Protein AF-A0A1M3FVN1-F1 (afdb_monomer_lite)

Foldseek 3Di:
DDPPPPVNVVVVVVVVVVVVVVVCCVPPVDDPPPPPPPDQDDVVVLVVVLVVLVVVLVVLCVVLVVVLVVLVVVLVVLVVVLVVLVVVLVVLVVVLCVVPDDDDPPVVVVVVDDDPPPPPPPPPPDDCVVSVVSVVVSVVSVVVSVVSVVVSVVSVVSSVVSVVVNVVSVVVSVVVNVVSVVSVVVSVVVVVVVVVVVVVVVVVVVVVVVVVVVVVVVVVVVVVVVVVD

Sequence (229 aa):
MISFNLKSSLAIGVICFVLGCCITFLLFGGCNDDALNENLVKPEVLQQKADSIEACYQIKITELTNKNQQLQTELSATKVQLNAIKAKTKTKAATIKKMIAPQGYPAKELLKKIDPASVVMDSSLSPCDSLVQEVSGYIQDNELKDSLYELQIALQDNIIAGKDSIIAIKTSQYNELSTVFDQSIKQQEILFSENKSLRKQVKRQKRKGRLLALGTAILSGLATHYLTQ

Radius of gyration: 51.26 Å; chains: 1; bounding box: 96×29×158 Å

Secondary structure (DSSP, 8-state):
-----HHHHHHHHHHHHHHHHHHHHHHHSS------------HHHHHHHHHHHHHHHHHHHHHHHHHHHHHHHHHHHHHHHHHHHHHHHHHHHHHHHHHHSPPSTTHHHHTT---TT-----TT---THHHHHHHHHHHHHHHHHHHHHHHHHHHHHHHHHHHHHHHHHHHHHHHHHHHHHHHHHHHHHHHHHHHHHHHHHHHHHHHHHHHHHHHHHHHHHHHHHHHH-

pLDDT: mean 78.26, std 15.06, range [39.31, 93.81]

Structure (mmCIF, N/CA/C/O backbone):
data_AF-A0A1M3FVN1-F1
#
_entry.id   AF-A0A1M3FVN1-F1
#
loop_
_atom_site.group_PDB
_atom_site.id
_atom_site.type_symbol
_atom_site.label_atom_id
_atom_site.label_alt_id
_atom_site.label_comp_id
_atom_site.label_asym_id
_atom_site.label_entity_id
_atom_site.label_seq_id
_atom_site.pdbx_PDB_ins_code
_atom_site.Cartn_x
_atom_site.Cartn_y
_atom_site.Cartn_z
_atom_site.occupancy
_atom_site.B_iso_or_equiv
_atom_site.auth_seq_id
_atom_site.auth_comp_id
_atom_site.auth_asym_id
_atom_site.auth_atom_id
_atom_site.pdbx_PDB_model_num
ATOM 1 N N . MET A 1 1 ? 34.018 9.944 -94.426 1.00 39.31 1 MET A N 1
ATOM 2 C CA . MET A 1 1 ? 34.607 8.604 -94.218 1.00 39.31 1 MET A CA 1
ATOM 3 C C . MET A 1 1 ? 35.480 8.692 -92.970 1.00 39.31 1 MET A C 1
ATOM 5 O O . MET A 1 1 ? 36.630 9.086 -93.059 1.00 39.31 1 MET A O 1
ATOM 9 N N . ILE A 1 2 ? 34.892 8.489 -91.787 1.00 48.03 2 ILE A N 1
ATOM 10 C CA . ILE A 1 2 ? 35.629 8.523 -90.516 1.00 48.03 2 ILE A CA 1
ATOM 11 C C . ILE A 1 2 ? 35.951 7.067 -90.207 1.00 48.03 2 ILE A C 1
ATOM 13 O O . ILE A 1 2 ? 35.077 6.316 -89.778 1.00 48.03 2 ILE A O 1
ATOM 17 N N . SER A 1 3 ? 37.175 6.642 -90.514 1.00 46.19 3 SER A N 1
ATOM 18 C CA . SER A 1 3 ? 37.690 5.346 -90.085 1.00 46.19 3 SER A CA 1
ATOM 19 C C . SER A 1 3 ? 37.880 5.401 -88.571 1.00 46.19 3 SER A C 1
ATOM 21 O O . SER A 1 3 ? 38.959 5.725 -88.075 1.00 46.19 3 SER A O 1
ATOM 23 N N . PHE A 1 4 ? 36.805 5.150 -87.823 1.00 49.97 4 PHE A N 1
ATOM 24 C CA . PHE A 1 4 ? 36.910 4.885 -86.398 1.00 49.97 4 PHE A CA 1
ATOM 25 C C . PHE A 1 4 ? 37.795 3.654 -86.248 1.00 49.97 4 PHE A C 1
ATOM 27 O O . PHE A 1 4 ? 37.418 2.550 -86.639 1.00 49.97 4 PHE A O 1
ATOM 34 N N . ASN A 1 5 ? 39.002 3.863 -85.727 1.00 57.59 5 ASN A N 1
ATOM 35 C CA . ASN A 1 5 ? 39.905 2.782 -85.383 1.00 57.59 5 ASN A CA 1
ATOM 36 C C . ASN A 1 5 ? 39.133 1.813 -84.483 1.00 57.59 5 ASN A C 1
ATOM 38 O O . ASN A 1 5 ? 38.765 2.171 -83.364 1.00 57.59 5 ASN A O 1
ATOM 42 N N . LEU A 1 6 ? 38.870 0.599 -84.980 1.00 61.50 6 LEU A N 1
ATOM 43 C CA . LEU A 1 6 ? 38.046 -0.425 -84.322 1.00 61.50 6 LEU A CA 1
ATOM 44 C C . LEU A 1 6 ? 38.478 -0.656 -82.860 1.00 61.50 6 LEU A C 1
ATOM 46 O O . LEU A 1 6 ? 37.659 -0.889 -81.979 1.00 61.50 6 LEU A O 1
ATOM 50 N N . LYS A 1 7 ? 39.780 -0.491 -82.597 1.00 62.50 7 LYS A N 1
ATOM 51 C CA . LYS A 1 7 ? 40.399 -0.561 -81.269 1.00 62.50 7 LYS A CA 1
ATOM 52 C C . LYS A 1 7 ? 39.898 0.522 -80.301 1.00 62.50 7 LYS A C 1
ATOM 54 O O . LYS A 1 7 ? 39.688 0.231 -79.132 1.00 62.50 7 LYS A O 1
ATOM 59 N N . SER A 1 8 ? 39.675 1.745 -80.780 1.00 68.00 8 SER A N 1
ATOM 60 C CA . SER A 1 8 ? 39.199 2.873 -79.967 1.00 68.00 8 SER A CA 1
ATOM 61 C C . SER A 1 8 ? 37.711 2.739 -79.627 1.00 68.00 8 SER A C 1
ATOM 63 O O . SER A 1 8 ? 37.330 2.912 -78.473 1.00 68.00 8 SER A O 1
ATOM 65 N N . SER A 1 9 ? 36.877 2.321 -80.587 1.00 72.12 9 SER A N 1
ATOM 66 C CA . SER A 1 9 ? 35.452 2.054 -80.330 1.00 72.12 9 SER A CA 1
ATOM 67 C C . SER A 1 9 ? 35.249 0.893 -79.347 1.00 72.12 9 SER A C 1
ATOM 69 O O . SER A 1 9 ? 34.414 0.988 -78.447 1.00 72.12 9 SER A O 1
ATOM 71 N N . LEU A 1 10 ? 36.060 -0.165 -79.459 1.00 74.19 10 LEU A N 1
ATOM 72 C CA . LEU A 1 10 ? 35.998 -1.317 -78.558 1.00 74.19 10 LEU A CA 1
ATOM 73 C C . LEU A 1 10 ? 36.479 -0.957 -77.141 1.00 74.19 10 LEU A C 1
ATOM 75 O O . LEU A 1 10 ? 35.848 -1.358 -76.166 1.00 74.19 10 LEU A O 1
ATOM 79 N N . ALA A 1 11 ? 37.523 -0.129 -77.011 1.00 75.56 11 ALA A N 1
ATOM 80 C CA . ALA A 1 11 ? 37.993 0.362 -75.714 1.00 75.56 11 ALA A CA 1
ATOM 81 C C . ALA A 1 11 ? 36.940 1.220 -74.987 1.00 75.56 11 ALA A C 1
ATOM 83 O O . ALA A 1 11 ? 36.695 1.015 -73.798 1.00 75.56 11 ALA A O 1
ATOM 84 N N . ILE A 1 12 ? 36.264 2.128 -75.701 1.00 78.81 12 ILE A N 1
ATOM 85 C CA . ILE A 1 12 ? 35.196 2.968 -75.129 1.00 78.81 12 ILE A CA 1
ATOM 86 C C . ILE A 1 12 ? 34.016 2.100 -74.663 1.00 78.81 12 ILE A C 1
ATOM 88 O O . ILE A 1 12 ? 33.501 2.301 -73.562 1.00 78.81 12 ILE A O 1
ATOM 92 N N . GLY A 1 13 ? 33.633 1.085 -75.448 1.00 79.25 13 GLY A N 1
ATOM 93 C CA . GLY A 1 13 ? 32.569 0.147 -75.078 1.00 79.25 13 GLY A CA 1
ATOM 94 C C . GLY A 1 13 ? 32.862 -0.625 -73.786 1.00 79.25 13 GLY A C 1
ATOM 95 O O . GLY A 1 13 ? 31.985 -0.747 -72.930 1.00 79.25 13 GLY A O 1
ATOM 96 N N . VAL A 1 14 ? 34.104 -1.085 -73.597 1.00 79.38 14 VAL A N 1
ATOM 97 C CA . VAL A 1 14 ? 34.520 -1.798 -72.375 1.00 79.38 14 VAL A CA 1
ATOM 98 C C . VAL A 1 14 ? 34.500 -0.872 -71.156 1.00 79.38 14 VAL A C 1
ATOM 100 O O . VAL A 1 14 ? 34.006 -1.269 -70.101 1.00 79.38 14 VAL A O 1
ATOM 103 N N . ILE A 1 15 ? 34.960 0.376 -71.289 1.00 78.88 15 ILE A N 1
ATOM 104 C CA . ILE A 1 15 ? 34.946 1.352 -70.187 1.00 78.88 15 ILE A CA 1
ATOM 105 C C . ILE A 1 15 ? 33.505 1.681 -69.768 1.00 78.88 15 ILE A C 1
ATOM 107 O O . ILE A 1 15 ? 33.193 1.657 -68.576 1.00 78.88 15 ILE A O 1
ATOM 111 N N . CYS A 1 16 ? 32.605 1.922 -70.727 1.00 79.06 16 CYS A N 1
ATOM 112 C CA . CYS A 1 16 ? 31.192 2.179 -70.440 1.00 79.06 16 CYS A CA 1
ATOM 113 C C . CYS A 1 16 ? 30.493 0.973 -69.793 1.00 79.06 16 CYS A C 1
ATOM 115 O O . CYS A 1 16 ? 29.679 1.161 -68.890 1.00 79.06 16 CYS A O 1
ATOM 117 N N . PHE A 1 17 ? 30.830 -0.256 -70.194 1.00 80.75 17 PHE A N 1
ATOM 118 C CA . PHE A 1 17 ? 30.275 -1.471 -69.593 1.00 80.75 17 PHE A CA 1
ATOM 119 C C . PHE A 1 17 ? 30.742 -1.671 -68.143 1.00 80.75 17 PHE A C 1
ATOM 121 O O . PHE A 1 17 ? 29.932 -1.973 -67.267 1.00 80.75 17 PHE A O 1
ATOM 128 N N . VAL A 1 18 ? 32.031 -1.446 -67.864 1.00 79.94 18 VAL A N 1
ATOM 129 C CA . VAL A 1 18 ? 32.581 -1.540 -66.501 1.00 79.94 18 VAL A CA 1
ATOM 130 C C . VAL A 1 18 ? 31.978 -0.459 -65.601 1.00 79.94 18 VAL A C 1
ATOM 132 O O . VAL A 1 18 ? 31.540 -0.767 -64.493 1.00 79.94 18 VAL A O 1
ATOM 135 N N . LEU A 1 19 ? 31.865 0.783 -66.085 1.00 76.75 19 LEU A N 1
ATOM 136 C CA . LEU A 1 19 ? 31.213 1.869 -65.345 1.00 76.75 19 LEU A CA 1
ATOM 137 C C . LEU A 1 19 ? 29.723 1.587 -65.101 1.00 76.75 19 LEU A C 1
ATOM 139 O O . LEU A 1 19 ? 29.249 1.781 -63.983 1.00 76.75 19 LEU A O 1
ATOM 143 N N . GLY A 1 20 ? 29.003 1.071 -66.102 1.00 80.38 20 GLY A N 1
ATOM 144 C CA . GLY A 1 20 ? 27.595 0.682 -65.979 1.00 80.38 20 GLY A CA 1
ATOM 145 C C . GLY A 1 20 ? 27.371 -0.404 -64.923 1.00 80.38 20 GLY A C 1
ATOM 146 O O . GLY A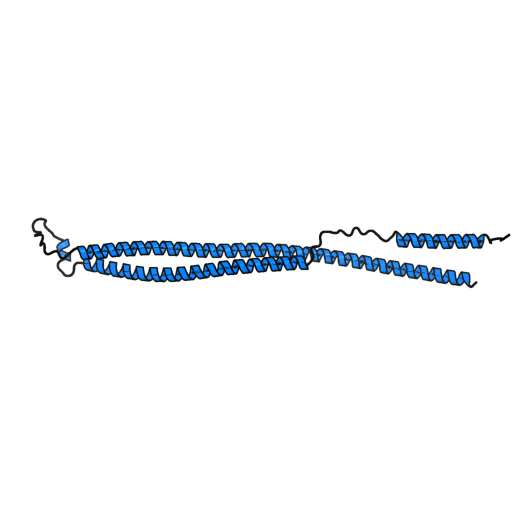 1 20 ? 26.532 -0.234 -64.040 1.00 80.38 20 GLY A O 1
ATOM 147 N N . CYS A 1 21 ? 28.183 -1.467 -64.944 1.00 76.50 21 CYS A N 1
ATOM 148 C CA . CYS A 1 21 ? 28.145 -2.535 -63.940 1.00 76.50 21 CYS A CA 1
ATOM 149 C C . CYS A 1 21 ? 28.501 -2.039 -62.527 1.00 76.50 21 CYS A C 1
ATOM 151 O O . CYS A 1 21 ? 27.912 -2.492 -61.544 1.00 76.50 21 CYS A O 1
ATOM 153 N N . CYS A 1 22 ? 29.438 -1.093 -62.397 1.00 70.25 22 CYS A N 1
ATOM 154 C CA . CYS A 1 22 ? 29.756 -0.480 -61.107 1.00 70.25 22 CYS A CA 1
ATOM 155 C C . CYS A 1 22 ? 28.581 0.342 -60.560 1.00 70.25 22 CYS A C 1
ATOM 157 O O . CYS A 1 22 ? 28.266 0.231 -59.376 1.00 70.25 22 CYS A O 1
ATOM 159 N N . ILE A 1 23 ? 27.900 1.123 -61.403 1.00 73.12 23 ILE A N 1
ATOM 160 C CA . ILE A 1 23 ? 26.741 1.931 -60.996 1.00 73.12 23 ILE A CA 1
ATOM 161 C C . ILE A 1 23 ? 25.579 1.030 -60.554 1.00 73.12 23 ILE A C 1
ATOM 163 O O . ILE A 1 23 ? 24.976 1.278 -59.510 1.00 73.12 23 ILE A O 1
ATOM 167 N N . THR A 1 24 ? 25.299 -0.062 -61.272 1.00 70.50 24 THR A N 1
ATOM 168 C CA . THR A 1 24 ? 24.219 -0.990 -60.896 1.00 70.50 24 THR A CA 1
ATOM 169 C C . THR A 1 24 ? 24.520 -1.751 -59.604 1.00 70.50 24 THR A C 1
ATOM 171 O O . THR A 1 24 ? 23.627 -1.904 -58.774 1.00 70.50 24 THR A O 1
ATOM 174 N N . PHE A 1 25 ? 25.771 -2.165 -59.365 1.00 69.44 25 PHE A N 1
ATOM 175 C CA . PHE A 1 25 ? 26.165 -2.790 -58.091 1.00 69.44 25 PHE A CA 1
ATOM 176 C C . PHE A 1 25 ? 26.078 -1.828 -56.897 1.00 69.44 25 PHE A C 1
ATOM 178 O O . PHE A 1 25 ? 25.775 -2.263 -55.783 1.00 69.44 25 PHE A O 1
ATOM 185 N N . LEU A 1 26 ? 26.327 -0.533 -57.115 1.00 64.25 26 LEU A N 1
ATOM 186 C CA . LEU A 1 26 ? 26.211 0.494 -56.078 1.00 64.25 26 LEU A CA 1
ATOM 187 C C . LEU A 1 26 ? 24.756 0.830 -55.741 1.00 64.25 26 LEU A C 1
ATOM 189 O O . LEU A 1 26 ? 24.453 1.044 -54.570 1.00 64.25 26 LEU A O 1
ATOM 193 N N . LEU A 1 27 ? 23.869 0.849 -56.739 1.00 61.44 27 LEU A N 1
ATOM 194 C CA . LEU A 1 27 ? 22.462 1.214 -56.553 1.00 61.44 27 LEU A CA 1
ATOM 195 C C . LEU A 1 27 ? 21.586 0.045 -56.074 1.00 61.44 27 LEU A C 1
ATOM 197 O O . LEU A 1 27 ? 20.685 0.266 -55.274 1.00 61.44 27 LEU A O 1
ATOM 201 N N . PHE A 1 28 ? 21.857 -1.196 -56.499 1.00 59.41 28 PHE A N 1
ATOM 202 C CA . PHE A 1 28 ? 21.009 -2.354 -56.165 1.00 59.41 28 PHE A CA 1
ATOM 203 C C . PHE A 1 28 ? 21.543 -3.244 -55.029 1.00 59.41 28 PHE A C 1
ATOM 205 O O . PHE A 1 28 ? 20.808 -4.074 -54.503 1.00 59.41 28 PHE A O 1
ATOM 212 N N . GLY A 1 29 ? 22.795 -3.078 -54.588 1.00 52.53 29 GLY A N 1
ATOM 213 C CA . GLY A 1 29 ? 23.394 -3.904 -53.525 1.00 52.53 29 GLY A CA 1
ATOM 214 C C . GLY A 1 29 ? 23.111 -3.450 -52.083 1.00 52.53 29 GLY A C 1
ATOM 215 O O . GLY A 1 29 ? 23.814 -3.895 -51.167 1.00 52.53 29 GLY A O 1
ATOM 216 N N . GLY A 1 30 ? 22.174 -2.515 -51.880 1.00 54.56 30 GLY A N 1
ATOM 217 C CA . GLY A 1 30 ? 22.120 -1.669 -50.682 1.00 54.56 30 GLY A CA 1
ATOM 218 C C . GLY A 1 30 ? 20.828 -1.627 -49.863 1.00 54.56 30 GLY A C 1
ATOM 219 O O . GLY A 1 30 ? 20.876 -1.018 -48.802 1.00 54.56 30 GLY A O 1
ATOM 220 N N . CYS A 1 31 ? 19.724 -2.259 -50.272 1.00 47.03 31 CYS A N 1
ATOM 221 C CA . CYS A 1 31 ? 18.449 -2.170 -49.543 1.00 47.03 31 CYS A CA 1
ATOM 222 C C . CYS A 1 31 ? 17.881 -3.557 -49.216 1.00 47.03 31 CYS A C 1
ATOM 224 O O . CYS A 1 31 ? 17.030 -4.066 -49.932 1.00 47.03 31 CYS A O 1
ATOM 226 N N . ASN A 1 32 ? 18.345 -4.148 -48.115 1.00 49.09 32 ASN A N 1
ATOM 227 C CA . ASN A 1 32 ? 17.538 -5.088 -47.332 1.00 49.09 32 ASN A CA 1
ATOM 228 C C . ASN A 1 32 ? 17.231 -4.383 -46.009 1.00 49.09 32 ASN A C 1
ATOM 230 O O . ASN A 1 32 ? 17.878 -4.647 -44.997 1.00 49.09 32 ASN A O 1
ATOM 234 N N . ASP A 1 33 ? 16.298 -3.437 -46.057 1.00 49.94 33 ASP A N 1
ATOM 235 C CA . ASP A 1 33 ? 15.702 -2.836 -44.867 1.00 49.94 33 ASP A CA 1
ATOM 236 C C . ASP A 1 33 ? 14.384 -3.553 -44.576 1.00 49.94 33 ASP A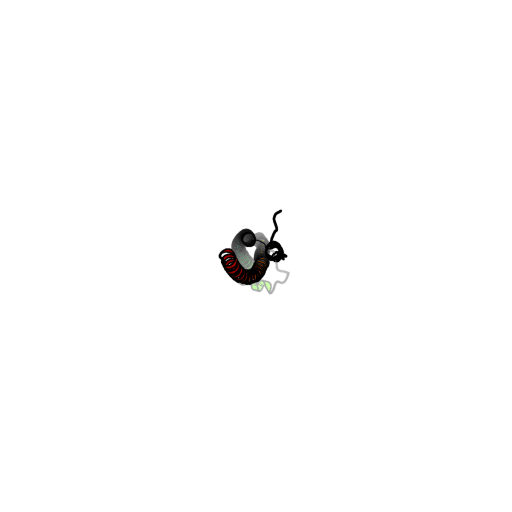 C 1
ATOM 238 O O . ASP A 1 33 ? 13.306 -2.998 -44.746 1.00 49.94 33 ASP A O 1
ATOM 242 N N . ASP A 1 34 ? 14.478 -4.789 -44.089 1.00 47.28 34 ASP A N 1
ATOM 243 C CA . ASP A 1 34 ? 13.463 -5.277 -43.155 1.00 47.28 34 ASP A CA 1
ATOM 244 C C . ASP A 1 34 ? 13.888 -4.805 -41.763 1.00 47.28 34 ASP A C 1
ATOM 246 O O . ASP A 1 34 ? 14.369 -5.563 -40.915 1.00 47.28 34 ASP A O 1
ATOM 250 N N . ALA A 1 35 ? 13.781 -3.492 -41.550 1.00 49.59 35 ALA A N 1
ATOM 251 C CA . ALA A 1 35 ? 13.732 -2.945 -40.210 1.00 49.59 35 ALA A CA 1
ATOM 252 C C . ALA A 1 35 ? 12.385 -3.380 -39.627 1.00 49.59 35 ALA A C 1
ATOM 254 O O . ALA A 1 35 ? 11.341 -2.799 -39.924 1.00 49.59 35 ALA A O 1
ATOM 255 N N . LEU A 1 36 ? 12.429 -4.465 -38.854 1.00 51.75 36 LEU A N 1
ATOM 256 C CA . LEU A 1 36 ? 11.385 -4.884 -37.930 1.00 51.75 36 LEU A CA 1
ATOM 257 C C . LEU A 1 36 ? 10.933 -3.663 -37.119 1.00 51.75 36 LEU A C 1
ATOM 259 O O . LEU A 1 36 ? 11.543 -3.305 -36.118 1.00 51.75 36 LEU A O 1
ATOM 263 N N . ASN A 1 37 ? 9.860 -3.012 -37.566 1.00 48.03 37 ASN A N 1
ATOM 264 C CA . ASN A 1 37 ? 9.110 -2.034 -36.787 1.00 48.03 37 ASN A CA 1
ATOM 265 C C . ASN A 1 37 ? 8.333 -2.789 -35.703 1.00 48.03 37 ASN A C 1
ATOM 267 O O . ASN A 1 37 ? 7.106 -2.879 -35.729 1.00 48.03 37 ASN A O 1
ATOM 271 N N . GLU A 1 38 ? 9.048 -3.389 -34.761 1.00 52.94 38 GLU A N 1
ATOM 272 C CA . GLU A 1 38 ? 8.442 -4.003 -33.594 1.00 52.94 38 GLU A CA 1
ATOM 273 C C . GLU A 1 38 ? 8.178 -2.891 -32.573 1.00 52.94 38 GLU A C 1
ATOM 275 O O . GLU A 1 38 ? 9.041 -2.559 -31.775 1.00 52.94 38 GLU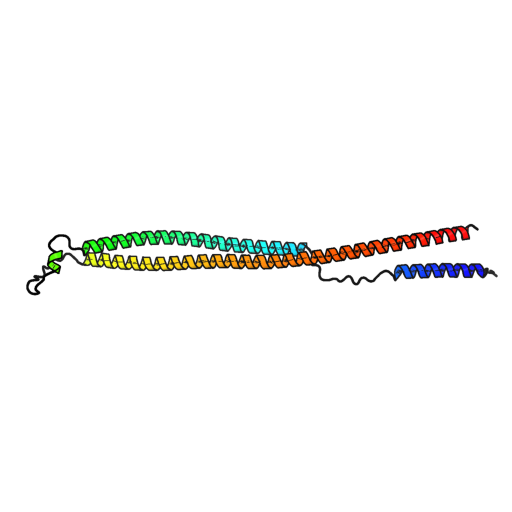 A O 1
ATOM 280 N N . ASN A 1 39 ? 7.009 -2.243 -32.690 1.00 58.38 39 ASN A N 1
ATOM 281 C CA . ASN A 1 39 ? 6.376 -1.309 -31.741 1.00 58.38 39 ASN A CA 1
ATOM 282 C C . ASN A 1 39 ? 7.262 -0.792 -30.580 1.00 58.38 39 ASN A C 1
ATOM 284 O O . ASN A 1 39 ? 6.979 -1.049 -29.405 1.00 58.38 39 ASN A O 1
ATOM 288 N N . LEU A 1 40 ? 8.310 -0.016 -30.882 1.00 61.72 40 LEU A N 1
ATOM 289 C CA . LEU A 1 40 ? 9.057 0.697 -29.851 1.00 61.72 40 LEU A CA 1
ATOM 290 C C . LEU A 1 40 ? 8.163 1.805 -29.287 1.00 61.72 40 LEU A C 1
ATOM 292 O O . LEU A 1 40 ? 7.898 2.815 -29.944 1.00 61.72 40 LEU A O 1
ATOM 296 N N . VAL A 1 41 ? 7.692 1.627 -28.053 1.00 72.56 41 VAL A N 1
ATOM 297 C CA . VAL A 1 41 ? 7.009 2.702 -27.328 1.00 72.56 41 VAL A CA 1
ATOM 298 C C . VAL A 1 41 ? 8.070 3.714 -26.913 1.00 72.56 41 VAL A C 1
ATOM 300 O O . VAL A 1 41 ? 9.111 3.349 -26.376 1.00 72.56 41 VAL A O 1
ATOM 303 N N . LYS A 1 42 ? 7.822 4.997 -27.178 1.00 78.12 42 LYS A N 1
ATOM 304 C CA . LYS A 1 42 ? 8.769 6.057 -26.824 1.00 78.12 42 LYS A CA 1
ATOM 305 C C . LYS A 1 42 ? 8.987 6.093 -25.302 1.00 78.12 42 LYS A C 1
ATOM 307 O O . LYS A 1 42 ? 8.004 5.988 -24.563 1.00 78.12 42 LYS A O 1
ATOM 312 N N . PRO A 1 43 ? 10.222 6.332 -24.827 1.00 77.00 43 PRO A N 1
ATOM 313 C CA . PRO A 1 43 ? 10.522 6.412 -23.396 1.00 77.00 43 PRO A CA 1
ATOM 314 C C . PRO A 1 43 ? 9.700 7.499 -22.689 1.00 77.00 43 PRO A C 1
ATOM 316 O O . PRO A 1 43 ? 9.248 7.288 -21.569 1.00 77.00 43 PRO A O 1
ATOM 319 N N . GLU A 1 44 ? 9.401 8.607 -23.375 1.00 82.94 44 GLU A N 1
ATOM 320 C CA . GLU A 1 44 ? 8.522 9.678 -22.876 1.00 82.94 44 GLU A CA 1
ATOM 321 C C . GLU A 1 44 ? 7.111 9.176 -22.530 1.00 82.94 44 GLU A C 1
ATOM 323 O O . GLU A 1 44 ? 6.520 9.609 -21.547 1.00 82.94 44 GLU A O 1
ATOM 328 N N . VAL A 1 45 ? 6.573 8.224 -23.300 1.00 83.25 45 VAL A N 1
ATOM 329 C CA . VAL A 1 45 ? 5.234 7.660 -23.067 1.00 83.25 45 VAL A CA 1
ATOM 330 C C . VAL A 1 45 ? 5.246 6.707 -21.871 1.00 83.25 45 VAL A C 1
ATOM 332 O O . VAL A 1 45 ? 4.277 6.659 -21.116 1.00 83.25 45 VAL A O 1
ATOM 335 N N . LEU A 1 46 ? 6.334 5.956 -21.668 1.00 80.12 46 LEU A N 1
ATOM 336 C CA . LEU A 1 46 ? 6.496 5.112 -20.479 1.00 80.12 46 LEU A CA 1
ATOM 337 C C . LEU A 1 46 ? 6.687 5.952 -19.213 1.00 80.12 46 LEU A C 1
ATOM 339 O O . LEU A 1 46 ? 6.108 5.624 -18.181 1.00 80.12 46 LEU A O 1
ATOM 343 N N . GLN A 1 47 ? 7.428 7.057 -19.312 1.00 85.06 47 GLN A N 1
ATOM 344 C CA . GLN A 1 47 ? 7.602 8.001 -18.213 1.00 85.06 47 GLN A CA 1
ATOM 345 C C . GLN A 1 47 ? 6.276 8.670 -17.838 1.00 85.06 47 GLN A C 1
ATOM 347 O O . GLN A 1 47 ? 5.878 8.604 -16.683 1.00 85.06 47 GLN A O 1
ATOM 352 N N . GLN A 1 48 ? 5.522 9.192 -18.813 1.00 88.19 48 GLN A N 1
ATOM 353 C CA . GLN A 1 48 ? 4.187 9.750 -18.558 1.00 88.19 48 GLN A CA 1
ATOM 354 C C . GLN A 1 48 ? 3.239 8.734 -17.914 1.00 88.19 48 GLN A C 1
ATOM 356 O O . GLN A 1 48 ? 2.452 9.089 -17.037 1.00 88.19 48 GLN A O 1
ATOM 361 N N . LYS A 1 49 ? 3.310 7.460 -18.323 1.00 84.44 49 LYS A N 1
ATOM 362 C CA . LYS A 1 49 ? 2.537 6.391 -17.681 1.00 84.44 49 LYS A CA 1
ATOM 363 C C . LYS A 1 49 ? 2.957 6.195 -16.227 1.00 84.44 49 LYS A C 1
ATOM 365 O O . LYS A 1 49 ? 2.075 6.174 -15.374 1.00 84.44 49 LYS A O 1
ATOM 370 N N . ALA A 1 50 ? 4.253 6.102 -15.937 1.00 85.12 50 ALA A N 1
ATOM 371 C CA . ALA A 1 50 ? 4.755 5.981 -14.569 1.00 85.12 50 ALA A CA 1
ATOM 372 C C . ALA A 1 50 ? 4.323 7.173 -13.694 1.00 85.12 50 ALA A C 1
ATOM 374 O O . ALA A 1 50 ? 3.744 6.960 -12.630 1.00 85.12 50 ALA A O 1
ATOM 375 N N . ASP A 1 51 ? 4.484 8.400 -14.194 1.00 88.25 51 ASP A N 1
ATOM 376 C CA . ASP A 1 51 ? 4.085 9.628 -13.496 1.00 88.25 51 ASP A CA 1
ATOM 377 C C . ASP A 1 51 ? 2.567 9.659 -13.237 1.00 88.25 51 ASP A C 1
ATOM 379 O O . ASP A 1 51 ? 2.113 10.038 -12.157 1.00 88.25 51 ASP A O 1
ATOM 383 N N . SER A 1 52 ? 1.754 9.210 -14.203 1.00 88.69 52 SER A N 1
ATOM 384 C CA . SER A 1 52 ? 0.295 9.134 -14.043 1.00 88.69 52 SER A CA 1
ATOM 385 C C . SER A 1 52 ? -0.142 8.088 -13.009 1.00 88.69 52 SER A C 1
ATOM 387 O O . SER A 1 52 ? -1.070 8.337 -12.234 1.00 88.69 52 SER A O 1
ATOM 389 N N . ILE A 1 53 ? 0.546 6.940 -12.961 1.00 85.31 53 ILE A N 1
ATOM 390 C CA . ILE A 1 53 ? 0.313 5.873 -11.978 1.00 85.31 53 ILE A CA 1
ATOM 391 C C . ILE A 1 53 ? 0.675 6.385 -10.583 1.00 85.31 53 ILE A C 1
ATOM 393 O O . ILE A 1 53 ? -0.091 6.198 -9.635 1.00 85.31 53 ILE A O 1
ATOM 397 N N . GLU A 1 54 ? 1.806 7.080 -10.453 1.00 88.06 54 GLU A N 1
ATOM 398 C CA . GLU A 1 54 ? 2.230 7.683 -9.193 1.00 88.06 54 GLU A CA 1
ATOM 399 C C . GLU A 1 54 ? 1.255 8.766 -8.719 1.00 88.06 54 GLU A C 1
ATOM 401 O O . GLU A 1 54 ? 0.810 8.721 -7.571 1.00 88.06 54 GLU A O 1
ATOM 406 N N . ALA A 1 55 ? 0.836 9.684 -9.593 1.00 89.75 55 ALA A N 1
ATOM 407 C CA . ALA A 1 55 ? -0.122 10.731 -9.243 1.00 89.75 55 ALA A CA 1
ATOM 408 C C . ALA A 1 55 ? -1.470 10.153 -8.771 1.00 89.75 55 ALA A C 1
ATOM 410 O O . ALA A 1 55 ? -2.001 10.563 -7.736 1.00 89.75 55 ALA A O 1
ATOM 411 N N . CYS A 1 56 ? -2.006 9.161 -9.490 1.00 87.50 56 CYS A N 1
ATOM 412 C CA . CYS A 1 56 ? -3.250 8.482 -9.118 1.00 87.50 56 CYS A CA 1
ATOM 413 C C . CYS A 1 56 ? -3.132 7.772 -7.759 1.00 87.50 56 CYS A C 1
ATOM 415 O O . CYS A 1 56 ? -4.037 7.849 -6.922 1.00 87.50 56 CYS A O 1
ATOM 417 N N . TYR A 1 57 ? -1.999 7.114 -7.512 1.00 88.38 57 TYR A N 1
ATOM 418 C CA . TYR A 1 57 ? -1.716 6.459 -6.241 1.00 88.38 57 TYR A CA 1
ATOM 419 C C . TYR A 1 57 ? -1.634 7.449 -5.076 1.00 88.38 57 TYR A C 1
ATOM 421 O O . TYR A 1 57 ? -2.256 7.215 -4.038 1.00 88.38 57 TYR A O 1
ATOM 429 N N . GLN A 1 58 ? -0.923 8.567 -5.246 1.00 90.00 58 GLN A N 1
ATOM 430 C CA . GLN A 1 58 ? -0.769 9.579 -4.197 1.00 90.00 58 GLN A CA 1
ATOM 431 C C . GLN A 1 58 ? -2.117 10.161 -3.764 1.00 90.00 58 GLN A C 1
ATOM 433 O O . GLN A 1 58 ? -2.365 10.315 -2.566 1.00 90.00 58 GLN A O 1
ATOM 438 N N . ILE A 1 59 ? -3.024 10.412 -4.715 1.00 91.62 59 ILE A N 1
ATOM 439 C CA . ILE A 1 59 ? -4.386 10.877 -4.417 1.00 91.62 59 ILE A CA 1
ATOM 440 C C . ILE A 1 59 ? -5.126 9.845 -3.555 1.00 91.62 59 ILE A C 1
ATOM 442 O O . ILE A 1 59 ? -5.614 10.183 -2.475 1.00 91.62 59 ILE A O 1
ATOM 446 N N . LYS A 1 60 ? -5.154 8.575 -3.985 1.00 88.56 60 LYS A N 1
ATOM 447 C CA . LYS A 1 60 ? -5.867 7.500 -3.273 1.00 88.56 60 LYS A CA 1
ATOM 448 C C . LYS A 1 60 ? -5.299 7.233 -1.879 1.00 88.56 60 LYS A C 1
ATOM 450 O O . LYS A 1 60 ? -6.056 7.030 -0.932 1.00 88.56 60 LYS A O 1
ATOM 455 N N . ILE A 1 61 ? -3.973 7.242 -1.733 1.00 89.00 61 ILE A N 1
ATOM 456 C CA . ILE A 1 61 ? -3.323 7.079 -0.429 1.00 89.00 61 ILE A CA 1
ATOM 457 C C . ILE A 1 61 ? -3.657 8.238 0.496 1.00 89.00 61 ILE A C 1
ATOM 459 O O . ILE A 1 61 ? -3.962 8.000 1.664 1.00 89.00 61 ILE A O 1
ATOM 463 N N . THR A 1 62 ? -3.614 9.471 -0.000 1.00 90.50 62 THR A N 1
ATOM 464 C CA . THR A 1 62 ? -3.912 10.648 0.821 1.00 90.50 62 THR A CA 1
ATOM 465 C C . THR A 1 62 ? -5.354 10.599 1.321 1.00 90.50 62 THR A C 1
ATOM 467 O O . THR A 1 62 ? -5.599 10.790 2.511 1.00 90.50 62 THR A O 1
ATOM 470 N N . GLU A 1 63 ? -6.302 10.249 0.451 1.00 91.06 63 GLU A N 1
ATOM 471 C CA . GLU A 1 63 ? -7.713 10.081 0.812 1.00 91.06 63 GLU A CA 1
ATOM 472 C C . GLU A 1 63 ? -7.914 9.009 1.896 1.00 91.06 63 GLU A C 1
ATOM 474 O O . GLU A 1 63 ? -8.520 9.275 2.937 1.00 91.06 63 GLU A O 1
ATOM 479 N N . LEU A 1 64 ? -7.355 7.810 1.699 1.00 89.88 64 LEU A N 1
ATOM 480 C CA . LEU A 1 64 ? -7.476 6.714 2.666 1.00 89.88 64 LEU A CA 1
ATOM 481 C C . LEU A 1 64 ? -6.755 7.009 3.984 1.00 89.88 64 LEU A C 1
ATOM 483 O O . LEU A 1 64 ? -7.230 6.617 5.051 1.00 89.88 64 LEU A O 1
ATOM 487 N N . THR A 1 65 ? -5.632 7.724 3.934 1.00 89.06 65 THR A N 1
ATOM 488 C CA . THR A 1 65 ? -4.889 8.143 5.129 1.00 89.06 65 THR A CA 1
ATOM 489 C C . THR A 1 65 ? -5.698 9.151 5.937 1.00 89.06 65 THR A C 1
ATOM 491 O O . THR A 1 65 ? -5.846 8.976 7.146 1.00 89.06 65 THR A O 1
ATOM 494 N N . ASN A 1 66 ? -6.302 10.141 5.274 1.00 92.81 66 ASN A N 1
ATOM 495 C CA . ASN A 1 66 ? -7.178 11.119 5.917 1.00 92.81 66 ASN A CA 1
ATOM 496 C C . ASN A 1 66 ? -8.391 10.441 6.565 1.00 92.81 66 ASN A C 1
ATOM 498 O O . ASN A 1 66 ? -8.705 10.713 7.724 1.00 92.81 66 ASN A O 1
ATOM 502 N N . LYS A 1 67 ? -9.031 9.500 5.859 1.00 91.81 67 LYS A N 1
ATOM 503 C CA . LYS A 1 67 ? -10.163 8.734 6.396 1.00 91.81 67 LYS A CA 1
ATOM 504 C C . LYS A 1 67 ? -9.761 7.891 7.609 1.00 91.81 67 LYS A C 1
ATOM 506 O O . LYS A 1 67 ? -10.456 7.899 8.621 1.00 91.81 67 LYS A O 1
ATOM 511 N N . ASN A 1 68 ? -8.614 7.214 7.555 1.00 90.25 68 ASN A N 1
ATOM 512 C CA . ASN A 1 68 ? -8.094 6.467 8.703 1.00 90.25 68 ASN A CA 1
ATOM 513 C C . ASN A 1 68 ? -7.768 7.382 9.892 1.00 90.25 68 ASN A C 1
ATOM 515 O O . ASN A 1 68 ? -8.023 7.005 11.033 1.00 90.25 68 ASN A O 1
ATOM 519 N N . GLN A 1 69 ? -7.242 8.587 9.655 1.00 92.06 69 GLN A N 1
ATOM 520 C CA . GLN A 1 69 ? -6.972 9.559 10.716 1.00 92.06 69 GLN A CA 1
ATOM 521 C C . GLN A 1 69 ? -8.263 10.073 11.372 1.00 92.06 69 GLN A C 1
ATOM 523 O O . GLN A 1 69 ? -8.322 10.207 12.599 1.00 92.06 69 GLN A O 1
ATOM 528 N N . GLN A 1 70 ? -9.3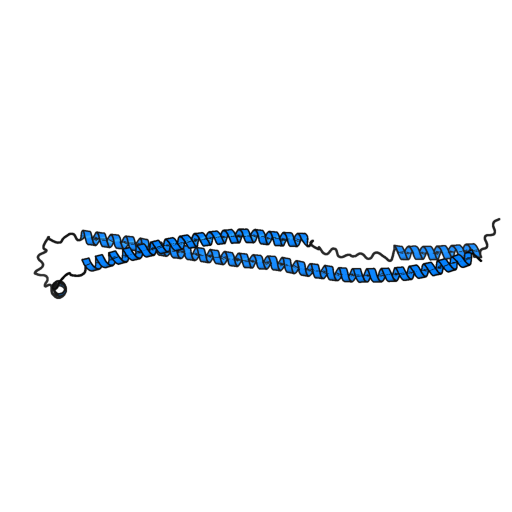08 10.320 10.579 1.00 93.12 70 GLN A N 1
ATOM 529 C CA . GLN A 1 70 ? -10.639 10.665 11.088 1.00 93.12 70 GLN A CA 1
ATOM 530 C C . GLN A 1 70 ? -11.201 9.540 11.966 1.00 93.12 70 GLN A C 1
ATOM 532 O O . GLN A 1 70 ? -11.511 9.781 13.132 1.00 93.12 70 GLN A O 1
ATOM 537 N N . LEU A 1 71 ? -11.206 8.299 11.469 1.00 91.62 71 LEU A N 1
ATOM 538 C CA . LEU A 1 71 ? -11.662 7.129 12.229 1.00 91.62 71 LEU A CA 1
ATOM 539 C C . LEU A 1 71 ? -10.853 6.915 13.518 1.00 91.62 71 LEU A C 1
ATOM 541 O O . LEU A 1 71 ? -11.409 6.572 14.560 1.00 91.62 71 LEU A O 1
ATOM 545 N N . GLN A 1 72 ? -9.540 7.157 13.489 1.00 91.25 72 GLN A N 1
ATOM 546 C CA . GLN A 1 72 ? -8.686 7.067 14.676 1.00 91.25 72 GLN A CA 1
ATOM 547 C C . GLN A 1 72 ? -9.089 8.099 15.745 1.00 91.25 72 GLN A C 1
ATOM 549 O O . GLN A 1 72 ? -9.067 7.808 16.946 1.00 91.25 72 GLN A O 1
ATOM 554 N N . THR A 1 73 ? -9.472 9.297 15.304 1.00 93.50 73 THR A N 1
ATOM 555 C CA . THR A 1 73 ? -9.939 10.387 16.165 1.00 93.50 73 THR A CA 1
ATOM 556 C C . THR A 1 73 ? -11.299 10.041 16.775 1.00 93.50 73 THR A C 1
ATOM 558 O O . THR A 1 73 ? -11.453 10.123 17.994 1.00 93.50 73 THR A O 1
ATOM 561 N N . GLU A 1 74 ? -12.246 9.547 15.976 1.00 91.38 74 GLU A N 1
ATOM 562 C CA . GLU A 1 74 ? -13.552 9.057 16.445 1.00 91.38 74 GLU A CA 1
ATOM 563 C C . GLU A 1 74 ? -13.416 7.897 17.439 1.00 91.38 74 GLU A C 1
ATOM 565 O O . GLU A 1 74 ? -14.072 7.876 18.485 1.00 91.38 74 GLU A O 1
ATOM 570 N N . LEU A 1 75 ? -12.498 6.965 17.181 1.00 91.88 75 LEU A N 1
ATOM 571 C CA . LEU A 1 75 ? -12.205 5.852 18.081 1.00 91.88 75 LEU A CA 1
ATOM 572 C C . LEU A 1 75 ? -11.651 6.348 19.422 1.00 91.88 75 LEU A C 1
ATOM 574 O O . LEU A 1 75 ? -12.019 5.828 20.478 1.00 91.88 75 LEU A O 1
ATOM 578 N N . SER A 1 76 ? -10.781 7.362 19.406 1.00 92.06 76 SER A N 1
ATOM 579 C CA . SER A 1 76 ? -10.269 7.978 20.635 1.00 92.06 76 SER A CA 1
ATOM 580 C C . SER A 1 76 ? -11.381 8.644 21.454 1.00 92.06 76 SER A C 1
ATOM 582 O O . SER A 1 76 ? -11.457 8.428 22.665 1.00 92.06 76 SER A O 1
ATOM 584 N N . ALA A 1 77 ? -12.293 9.364 20.795 1.00 92.56 77 ALA A N 1
ATOM 585 C CA . ALA A 1 77 ? -13.427 10.015 21.441 1.00 92.56 77 ALA A CA 1
ATOM 586 C C . ALA A 1 77 ? -14.390 8.980 22.042 1.00 92.56 77 ALA A C 1
ATOM 588 O O . ALA A 1 77 ? -14.786 9.094 23.204 1.00 92.56 77 ALA A O 1
ATOM 589 N N . THR A 1 78 ? -14.675 7.911 21.297 1.00 90.75 78 THR A N 1
ATOM 590 C CA . THR A 1 78 ? -15.507 6.785 21.746 1.00 90.75 78 THR A CA 1
ATOM 591 C C . THR A 1 78 ? -14.899 6.100 22.972 1.00 90.75 78 THR A C 1
ATOM 593 O O . THR A 1 78 ? -15.601 5.834 23.945 1.00 90.75 78 THR A O 1
ATOM 596 N N . LYS A 1 79 ? -13.574 5.891 23.006 1.00 90.31 79 LYS A N 1
ATOM 597 C CA . LYS A 1 79 ? -12.881 5.350 24.191 1.00 90.31 79 LYS A CA 1
ATOM 598 C C . LYS A 1 79 ? -13.018 6.248 25.421 1.00 90.31 79 LYS A C 1
ATOM 600 O O . LYS A 1 79 ? -13.188 5.735 26.528 1.00 90.31 79 LYS A O 1
ATOM 605 N N . VAL A 1 80 ? -12.945 7.569 25.250 1.00 92.94 80 VAL A N 1
ATOM 606 C CA . VAL A 1 80 ? -13.150 8.524 26.351 1.00 92.94 80 VAL A CA 1
ATOM 607 C C . VAL A 1 80 ? -14.579 8.422 26.885 1.00 92.94 80 VAL A C 1
ATOM 609 O O . VAL A 1 80 ? -14.764 8.296 28.097 1.00 92.94 80 VAL A O 1
ATOM 612 N N . GLN A 1 81 ? -15.579 8.392 25.999 1.00 90.31 81 GLN A N 1
ATOM 613 C CA . GLN A 1 81 ? -16.984 8.221 26.384 1.00 90.31 81 GLN A CA 1
ATOM 614 C C . GLN A 1 81 ? -17.215 6.890 27.109 1.00 90.31 81 GLN A C 1
ATOM 616 O O . GLN A 1 81 ? -17.811 6.863 28.184 1.00 90.31 81 GLN A O 1
ATOM 621 N N . LEU A 1 82 ? -16.662 5.796 26.588 1.00 90.75 82 LEU A N 1
ATOM 622 C CA . LEU A 1 82 ? -16.772 4.465 27.180 1.00 90.75 82 LEU A CA 1
ATOM 623 C C . LEU A 1 82 ? -16.137 4.399 28.577 1.00 90.75 82 LEU A C 1
ATOM 625 O O . LEU A 1 82 ? -16.705 3.800 29.489 1.00 90.75 82 LEU A O 1
ATOM 629 N N . ASN A 1 83 ? -14.993 5.054 28.787 1.00 90.62 83 ASN A N 1
ATOM 630 C CA . ASN A 1 83 ? -14.375 5.152 30.111 1.00 90.62 83 ASN A CA 1
ATOM 631 C C . ASN A 1 83 ? -15.224 5.975 31.090 1.00 90.62 83 ASN A C 1
ATOM 633 O O . ASN A 1 83 ? -15.355 5.590 32.254 1.00 90.62 83 ASN A O 1
ATOM 637 N N . ALA A 1 84 ? -15.834 7.069 30.625 1.00 91.69 84 ALA A N 1
ATOM 638 C CA . ALA A 1 84 ? -16.735 7.876 31.440 1.00 91.69 84 ALA A CA 1
ATOM 639 C C . ALA A 1 84 ? -17.989 7.085 31.852 1.00 91.69 84 ALA A C 1
ATOM 641 O O . ALA A 1 84 ? -18.358 7.095 33.028 1.00 91.69 84 ALA A O 1
ATOM 642 N N . ILE A 1 85 ? -18.604 6.346 30.922 1.00 89.38 85 ILE A N 1
ATOM 643 C CA . ILE A 1 85 ? -19.756 5.485 31.222 1.00 89.38 85 ILE A CA 1
ATOM 644 C C . ILE A 1 85 ? -19.354 4.356 32.173 1.00 89.38 85 ILE A C 1
ATOM 646 O O . ILE A 1 85 ? -20.004 4.183 33.195 1.00 89.38 85 ILE A O 1
ATOM 650 N N . LYS A 1 86 ? -18.227 3.668 31.950 1.00 88.81 86 LYS A N 1
ATOM 651 C CA . LYS A 1 86 ? -17.720 2.643 32.885 1.00 88.81 86 LYS A CA 1
ATOM 652 C C . LYS A 1 86 ? -17.552 3.165 34.309 1.00 88.81 86 LYS A C 1
ATOM 654 O O . LYS A 1 86 ? -17.874 2.452 35.261 1.00 88.81 86 LYS A O 1
ATOM 659 N N . ALA A 1 87 ? -17.036 4.385 34.463 1.00 90.44 87 ALA A N 1
ATOM 660 C CA . ALA A 1 87 ? -16.911 5.015 35.769 1.00 90.44 87 ALA A CA 1
ATOM 661 C C . ALA A 1 87 ? -18.291 5.223 36.414 1.00 90.44 87 ALA A C 1
ATOM 663 O O . ALA A 1 87 ? -18.476 4.807 37.557 1.00 90.44 87 ALA A O 1
ATOM 664 N N . LYS A 1 88 ? -19.270 5.760 35.667 1.00 88.56 88 LYS A N 1
ATOM 665 C CA . LYS A 1 88 ? -20.659 5.948 36.133 1.00 88.56 88 LYS A CA 1
ATOM 666 C C . LYS A 1 88 ? -21.343 4.628 36.500 1.00 88.56 88 LYS A C 1
ATOM 668 O O . LYS A 1 88 ? -21.903 4.501 37.586 1.00 88.56 88 LYS A O 1
ATOM 673 N N . THR A 1 89 ? -21.232 3.607 35.654 1.00 87.06 89 THR A N 1
ATOM 674 C CA . THR A 1 89 ? -21.784 2.271 35.914 1.00 87.06 89 THR A CA 1
ATOM 675 C C . THR A 1 89 ? -21.174 1.665 37.182 1.00 87.06 89 THR A C 1
ATOM 677 O O . THR A 1 89 ? -21.886 1.091 38.005 1.00 87.06 89 THR A O 1
ATOM 680 N N . LYS A 1 90 ? -19.860 1.836 37.400 1.00 88.62 90 LYS A N 1
ATOM 681 C CA . LYS A 1 90 ? -19.172 1.367 38.614 1.00 88.62 90 LYS A CA 1
ATOM 682 C C . LYS A 1 90 ? -19.628 2.118 39.867 1.00 88.62 90 LYS A C 1
ATOM 684 O O . LYS A 1 90 ? -19.791 1.484 40.910 1.00 88.62 90 LYS A O 1
ATOM 689 N N . THR A 1 91 ? -19.835 3.435 39.789 1.00 88.75 91 THR A N 1
ATOM 690 C CA . THR A 1 91 ? -20.348 4.206 40.929 1.00 88.75 91 THR A CA 1
ATOM 691 C C . THR A 1 91 ? -21.777 3.805 41.272 1.00 88.75 91 THR A C 1
ATOM 693 O O . THR A 1 91 ? -22.027 3.496 42.433 1.00 88.75 91 THR A O 1
ATOM 696 N N . LYS A 1 92 ? -22.672 3.693 40.279 1.00 85.88 92 LYS A N 1
ATOM 697 C CA . LYS A 1 92 ? -24.060 3.240 40.488 1.00 85.88 92 LYS A CA 1
ATOM 698 C C . LYS A 1 92 ? -24.113 1.825 41.070 1.00 85.88 92 LYS A C 1
ATOM 700 O O . LYS A 1 92 ? -24.802 1.591 42.055 1.00 85.88 92 LYS A O 1
ATOM 705 N N . ALA A 1 93 ? -23.298 0.894 40.564 1.00 85.50 93 ALA A N 1
ATOM 706 C CA . ALA A 1 93 ? -23.187 -0.453 41.136 1.00 85.50 93 ALA A CA 1
ATOM 707 C C . ALA A 1 93 ? -22.744 -0.442 42.609 1.00 85.50 93 ALA A C 1
ATOM 709 O O . ALA A 1 93 ? -23.254 -1.214 43.422 1.00 85.50 93 ALA A O 1
ATOM 710 N N . ALA A 1 94 ? -21.797 0.428 42.974 1.00 85.31 94 ALA A N 1
ATOM 711 C CA . ALA A 1 94 ? -21.365 0.580 44.360 1.00 85.31 94 ALA A CA 1
ATOM 712 C C . ALA A 1 94 ? -22.466 1.190 45.245 1.00 85.31 94 ALA A C 1
ATOM 714 O O . ALA A 1 94 ? -22.620 0.758 46.388 1.00 85.31 94 ALA A O 1
ATOM 715 N N . THR A 1 95 ? -23.239 2.148 44.727 1.00 83.50 95 THR A N 1
ATOM 716 C CA . THR A 1 95 ? -24.402 2.740 45.406 1.00 83.50 95 THR A CA 1
ATOM 717 C C . THR A 1 95 ? -25.493 1.698 45.639 1.00 83.50 95 THR A C 1
ATOM 719 O O . THR A 1 95 ? -25.889 1.493 46.783 1.00 83.50 95 THR A O 1
ATOM 722 N N . ILE A 1 96 ? -25.882 0.949 44.602 1.00 82.69 96 ILE A N 1
ATOM 723 C CA . ILE A 1 96 ? -26.839 -0.166 44.692 1.00 82.69 96 ILE A CA 1
ATOM 724 C C .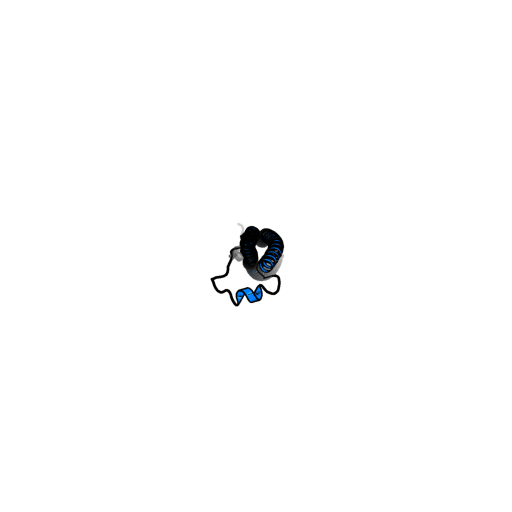 ILE A 1 96 ? -26.365 -1.188 45.730 1.00 82.69 96 ILE A C 1
ATOM 726 O O . ILE A 1 96 ? -27.118 -1.575 46.621 1.00 82.69 96 ILE A O 1
ATOM 730 N N . LYS A 1 97 ? -25.084 -1.579 45.692 1.00 82.62 97 LYS A N 1
ATOM 731 C CA . LYS A 1 97 ? -24.516 -2.511 46.676 1.00 82.62 97 LYS A CA 1
ATOM 732 C C . LYS A 1 97 ? -24.588 -1.964 48.103 1.00 82.62 97 LYS A C 1
ATOM 734 O O . LYS A 1 97 ? -24.825 -2.745 49.013 1.00 82.62 97 LYS A O 1
ATOM 739 N N . LYS A 1 98 ? -24.393 -0.658 48.316 1.00 80.69 98 LYS A N 1
ATOM 740 C CA . LYS A 1 98 ? -24.543 -0.017 49.635 1.00 80.69 98 LYS A CA 1
ATOM 741 C C . LYS A 1 98 ? -26.000 0.063 50.096 1.00 80.69 98 LYS A C 1
ATOM 743 O O . LYS A 1 98 ? -26.227 -0.043 51.293 1.00 80.69 98 LYS A O 1
ATOM 748 N N . MET A 1 99 ? -26.948 0.250 49.177 1.00 75.00 99 MET A N 1
ATOM 749 C CA . MET A 1 99 ? -28.387 0.292 49.469 1.00 75.00 99 MET A CA 1
ATOM 750 C C . MET A 1 99 ? -28.951 -1.095 49.809 1.00 75.00 99 MET A C 1
ATOM 752 O O . MET A 1 99 ? -29.819 -1.207 50.665 1.00 75.00 99 MET A O 1
ATOM 756 N N . ILE A 1 100 ? -28.440 -2.149 49.164 1.00 74.69 100 ILE A N 1
ATOM 757 C CA . ILE A 1 100 ? -28.843 -3.544 49.416 1.00 74.69 100 ILE A CA 1
ATOM 758 C C . ILE A 1 100 ? -28.066 -4.149 50.597 1.00 74.69 100 ILE A C 1
ATOM 760 O O . ILE A 1 100 ? -28.561 -5.047 51.279 1.00 74.69 100 ILE A O 1
ATOM 764 N N . ALA A 1 101 ? -26.834 -3.695 50.854 1.00 68.12 101 ALA A N 1
ATOM 765 C CA . ALA A 1 101 ? -26.044 -4.206 51.966 1.00 68.12 101 ALA A CA 1
ATOM 766 C C . ALA A 1 101 ? -26.667 -3.780 53.307 1.00 68.12 101 ALA A C 1
ATOM 768 O O . ALA A 1 101 ? -26.821 -2.583 53.550 1.00 68.12 101 ALA A O 1
ATOM 769 N N . PRO A 1 102 ? -26.960 -4.727 54.216 1.00 60.16 102 PRO A N 1
ATOM 770 C CA . PRO A 1 102 ? -27.501 -4.393 55.525 1.00 60.16 102 PRO A CA 1
ATOM 771 C C . PRO A 1 102 ? -26.510 -3.508 56.292 1.00 60.16 102 PRO A C 1
ATOM 773 O O . PRO A 1 102 ? -25.376 -3.923 56.559 1.00 60.16 102 PRO A O 1
ATOM 776 N N . GLN A 1 103 ? -26.927 -2.288 56.641 1.00 55.66 103 GLN A N 1
ATOM 777 C CA . GLN A 1 103 ? -26.171 -1.435 57.553 1.00 55.66 103 GLN A CA 1
ATOM 778 C C . GLN A 1 103 ? -26.433 -1.878 58.995 1.00 55.66 103 GLN A C 1
ATOM 780 O O . GLN A 1 103 ? -27.561 -1.837 59.475 1.00 55.66 103 GLN A O 1
ATOM 785 N N . GLY A 1 104 ? -25.368 -2.295 59.683 1.00 54.12 104 GLY A N 1
ATOM 786 C CA . GLY A 1 104 ? -25.400 -2.648 61.102 1.00 54.12 104 GLY A CA 1
ATOM 787 C C . GLY A 1 104 ? -25.615 -4.135 61.416 1.00 54.12 104 GLY A C 1
ATOM 788 O O . GLY A 1 104 ? -26.189 -4.915 60.655 1.00 54.12 104 GLY A O 1
ATOM 789 N N . TYR A 1 105 ? -25.106 -4.523 62.583 1.00 41.84 105 TYR A N 1
ATOM 790 C CA . TYR A 1 105 ? -25.424 -5.761 63.296 1.00 41.84 105 TYR A CA 1
ATOM 791 C C . TYR A 1 105 ? -26.710 -5.446 64.089 1.00 41.84 105 TYR A C 1
ATOM 793 O O . TYR A 1 105 ? -26.626 -4.604 64.982 1.00 41.84 105 TYR A O 1
ATOM 801 N N . PRO A 1 106 ? -27.906 -5.909 63.652 1.00 52.69 106 PRO A N 1
ATOM 802 C CA . PRO A 1 106 ? -28.285 -7.326 63.593 1.00 52.69 106 PRO A CA 1
ATOM 803 C C . PRO A 1 106 ? -28.965 -7.769 62.274 1.00 52.69 106 PRO A C 1
ATOM 805 O O . PRO A 1 106 ? -29.481 -8.879 62.184 1.00 52.69 106 PRO A O 1
ATOM 808 N N . ALA A 1 107 ? -28.960 -6.966 61.205 1.00 54.25 107 ALA A N 1
ATOM 809 C CA . ALA A 1 107 ? -29.656 -7.323 59.957 1.00 54.25 107 ALA A CA 1
ATOM 810 C C . ALA A 1 107 ? -29.025 -8.520 59.206 1.00 54.25 107 ALA A C 1
ATOM 812 O O . ALA A 1 107 ? -29.706 -9.232 58.470 1.00 54.25 107 ALA A O 1
ATOM 813 N N . LYS A 1 108 ? -27.738 -8.815 59.450 1.00 52.44 108 LYS A N 1
ATOM 814 C CA . LYS A 1 108 ? -27.087 -10.061 58.993 1.00 52.44 108 LYS A CA 1
ATOM 815 C C . LYS A 1 108 ? -27.568 -11.311 59.742 1.00 52.44 108 LYS A C 1
ATOM 817 O O . LYS A 1 108 ? -27.466 -12.408 59.197 1.00 52.44 108 LYS A O 1
ATOM 822 N N . GLU A 1 109 ? -28.063 -11.160 60.970 1.00 52.34 109 GLU A N 1
ATOM 823 C CA . GLU A 1 109 ? -28.619 -12.255 61.777 1.00 52.34 109 GLU A CA 1
ATOM 824 C C . GLU A 1 109 ? -30.113 -12.471 61.493 1.00 52.34 109 GLU A C 1
ATOM 826 O O . GLU A 1 109 ? -30.572 -13.610 61.531 1.00 52.34 109 GLU A O 1
ATOM 831 N N . LEU A 1 110 ? -30.842 -11.422 61.086 1.00 53.06 110 LEU A N 1
ATOM 832 C CA . LEU A 1 110 ? -32.242 -11.518 60.646 1.00 53.06 110 LEU A CA 1
ATOM 833 C C . LEU A 1 110 ? -32.427 -12.384 59.388 1.00 53.06 110 LEU A C 1
ATOM 835 O O . LEU A 1 110 ? -33.467 -13.003 59.222 1.00 53.06 110 LEU A O 1
ATOM 839 N N . LEU A 1 111 ? -31.412 -12.519 58.531 1.00 55.12 111 LEU A N 1
ATOM 840 C CA . LEU A 1 111 ? -31.451 -13.463 57.403 1.00 55.12 111 LEU A CA 1
ATOM 841 C C . LEU A 1 111 ? -31.276 -14.935 57.826 1.00 55.12 111 LEU A C 1
ATOM 843 O O . LEU A 1 111 ? -31.482 -15.827 57.007 1.00 55.12 111 LEU A O 1
ATOM 847 N N . LYS A 1 112 ? -30.876 -15.210 59.077 1.00 55.62 112 LYS A N 1
ATOM 848 C CA . LYS A 1 112 ? -30.609 -16.574 59.566 1.00 55.62 112 LYS A CA 1
ATOM 849 C C . LYS A 1 112 ? -31.752 -17.204 60.365 1.00 55.62 112 LYS A C 1
ATOM 851 O O . LYS A 1 112 ? -31.732 -18.421 60.516 1.00 55.62 112 LYS A O 1
ATOM 856 N N . LYS A 1 113 ? -32.744 -16.442 60.839 1.00 56.06 113 LYS A N 1
ATOM 857 C CA . LYS A 1 113 ? -33.965 -16.970 61.479 1.00 56.06 113 LYS A CA 1
ATOM 858 C C . LYS A 1 113 ? -35.108 -15.956 61.372 1.00 56.06 113 LYS A C 1
ATOM 860 O O . LYS A 1 113 ? -35.122 -14.984 62.119 1.00 56.06 113 LYS A O 1
ATOM 865 N N . ILE A 1 114 ? -36.084 -16.212 60.505 1.00 52.03 114 ILE A N 1
ATOM 866 C CA . ILE A 1 114 ? -37.421 -15.613 60.616 1.00 52.03 114 ILE A CA 1
ATOM 867 C C . ILE A 1 114 ? -38.405 -16.778 60.664 1.00 52.03 114 ILE A C 1
ATOM 869 O O . ILE A 1 114 ? -38.588 -17.475 59.668 1.00 52.03 114 ILE A O 1
ATOM 873 N N . ASP A 1 115 ? -38.999 -17.006 61.836 1.00 53.31 115 ASP A N 1
ATOM 874 C CA . ASP A 1 115 ? -40.250 -17.755 61.939 1.00 53.31 115 ASP A CA 1
ATOM 875 C C . ASP A 1 115 ? -41.355 -16.918 61.265 1.00 53.31 115 ASP A C 1
ATOM 877 O O . ASP A 1 115 ? -41.457 -15.719 61.540 1.00 53.31 115 ASP A O 1
ATOM 881 N N . PRO A 1 116 ? -42.210 -17.501 60.407 1.00 53.53 116 PRO A N 1
ATOM 882 C CA . PRO A 1 116 ? -43.182 -16.761 59.590 1.00 53.53 116 PRO A CA 1
ATOM 883 C C . PRO A 1 116 ? -44.317 -16.077 60.382 1.00 53.53 116 PRO A C 1
ATOM 885 O O . PRO A 1 116 ? -45.222 -15.511 59.777 1.00 53.53 116 PRO A O 1
ATOM 888 N N . ALA A 1 117 ? -44.296 -16.113 61.717 1.00 50.38 117 ALA A N 1
ATOM 889 C CA . ALA A 1 117 ? -45.394 -15.667 62.574 1.00 50.38 117 ALA A CA 1
ATOM 890 C C . ALA A 1 117 ? -45.228 -14.260 63.188 1.00 50.38 117 ALA A C 1
ATOM 892 O O . ALA A 1 117 ? -46.159 -13.782 63.830 1.00 50.38 117 ALA A O 1
ATOM 893 N N . SER A 1 118 ? -44.084 -13.582 63.025 1.00 48.16 118 SER A N 1
ATOM 894 C CA . SER A 1 118 ? -43.798 -12.312 63.728 1.00 48.16 118 SER A CA 1
ATOM 895 C C . SER A 1 118 ? -43.462 -11.116 62.831 1.00 48.16 118 SER A C 1
ATOM 897 O O . SER A 1 118 ? -43.014 -10.083 63.328 1.00 48.16 118 SER A O 1
ATOM 899 N N . VAL A 1 119 ? -43.715 -11.196 61.521 1.00 52.12 119 VAL A N 1
ATOM 900 C CA . VAL A 1 119 ? -43.516 -10.047 60.625 1.00 52.12 119 VAL A CA 1
ATOM 901 C C . VAL A 1 119 ? -44.716 -9.106 60.729 1.00 52.12 119 VAL A C 1
ATOM 903 O O . VAL A 1 119 ? -45.654 -9.162 59.937 1.00 52.12 119 VAL A O 1
ATOM 906 N N . VAL A 1 120 ? -44.678 -8.212 61.716 1.00 49.09 120 VAL A N 1
ATOM 907 C CA . VAL A 1 120 ? -45.424 -6.955 61.637 1.00 49.09 120 VAL A CA 1
ATOM 908 C C . VAL A 1 120 ? -44.775 -6.162 60.504 1.00 49.09 120 VAL A C 1
ATOM 910 O O . VAL A 1 120 ? -43.653 -5.678 60.640 1.00 49.09 120 VAL A O 1
ATOM 913 N N . MET A 1 121 ? -45.448 -6.121 59.352 1.00 49.50 121 MET A N 1
ATOM 914 C CA . MET A 1 121 ? -45.121 -5.239 58.231 1.00 49.50 121 MET A CA 1
ATOM 915 C C . MET A 1 121 ? -45.275 -3.801 58.720 1.00 49.50 121 MET A C 1
ATOM 917 O O . MET A 1 121 ? -46.361 -3.227 58.679 1.00 49.50 121 MET A O 1
ATOM 921 N N . ASP A 1 122 ? -44.190 -3.249 59.252 1.00 43.06 122 ASP A N 1
ATOM 922 C CA . 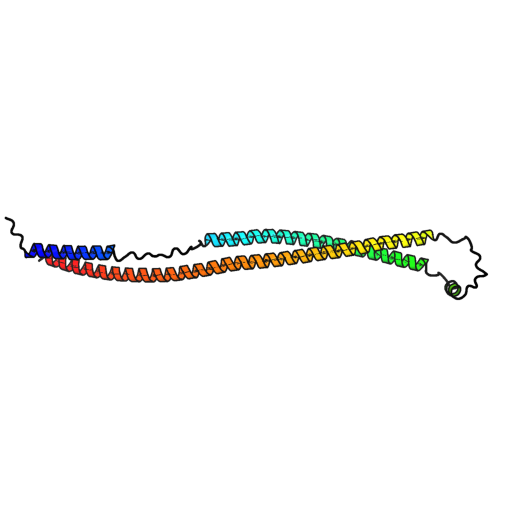ASP A 1 122 ? -44.122 -1.840 59.576 1.00 43.06 122 ASP A CA 1
ATOM 923 C C . ASP A 1 122 ? -44.139 -1.072 58.251 1.00 43.06 122 ASP A C 1
ATOM 925 O O . ASP A 1 122 ? -43.195 -1.100 57.461 1.00 43.06 122 ASP A O 1
ATOM 929 N N . SER A 1 123 ? -45.261 -0.414 57.979 1.00 46.78 123 SER A N 1
ATOM 930 C CA . SER A 1 123 ? -45.538 0.449 56.822 1.00 46.78 123 SER A CA 1
ATOM 931 C C . SER A 1 123 ? -44.636 1.700 56.744 1.00 46.78 123 SER A C 1
ATOM 933 O O . SER A 1 123 ? -44.929 2.641 56.013 1.00 46.78 123 SER A O 1
ATOM 935 N N . SER A 1 124 ? -43.525 1.707 57.485 1.00 44.38 124 SER A N 1
ATOM 936 C CA . SER A 1 124 ? -42.476 2.726 57.526 1.00 44.38 124 SER A CA 1
ATOM 937 C C . SER A 1 124 ? -41.339 2.474 56.520 1.00 44.38 124 SER A C 1
ATOM 939 O O . SER A 1 124 ? -40.331 3.184 56.546 1.00 44.38 124 SER A O 1
ATOM 941 N N . LEU A 1 125 ? -41.490 1.491 55.615 1.00 51.91 125 LEU A N 1
ATOM 942 C CA . LEU A 1 125 ? -40.577 1.225 54.497 1.00 51.91 125 LEU A CA 1
ATOM 943 C C . LEU A 1 125 ? -40.473 2.449 53.568 1.00 51.91 125 LEU A C 1
ATOM 945 O O . LEU A 1 125 ? -41.207 2.608 52.596 1.00 51.91 125 LEU A O 1
ATOM 949 N N . SER A 1 126 ? -39.518 3.311 53.913 1.00 51.41 126 SER A N 1
ATOM 950 C CA . SER A 1 126 ? -38.910 4.355 53.088 1.00 51.41 126 SER A CA 1
ATOM 951 C C . SER A 1 126 ? -38.717 3.872 51.641 1.00 51.41 126 SER A C 1
ATOM 953 O O . SER A 1 126 ? -38.337 2.715 51.429 1.00 51.41 126 SER A O 1
ATOM 955 N N . PRO A 1 127 ? -39.002 4.720 50.639 1.00 53.47 127 PRO A N 1
ATOM 956 C CA . PRO A 1 127 ? -39.423 4.276 49.320 1.00 53.47 127 PRO A CA 1
ATOM 957 C C . PRO A 1 127 ? -38.339 3.464 48.608 1.00 53.47 127 PRO A C 1
ATOM 959 O O . PRO A 1 127 ? -37.274 3.973 48.245 1.00 53.47 127 PRO A O 1
ATOM 962 N N . CYS A 1 128 ? -38.666 2.200 48.320 1.00 62.31 128 CYS A N 1
ATOM 963 C CA . CYS A 1 128 ? -37.937 1.355 47.372 1.00 62.31 128 CYS A CA 1
ATOM 964 C C . CYS A 1 128 ? -37.788 2.013 45.985 1.00 62.31 128 CYS A C 1
ATOM 966 O O . CYS A 1 128 ? -36.941 1.585 45.201 1.00 62.31 128 CYS A O 1
ATOM 968 N N . ASP A 1 129 ? -38.541 3.081 45.705 1.00 69.69 129 ASP A N 1
ATOM 969 C CA . ASP A 1 129 ? -38.455 3.896 44.492 1.00 69.69 129 ASP A CA 1
ATOM 970 C C . ASP A 1 129 ? -37.037 4.411 44.218 1.00 69.69 129 ASP A C 1
ATOM 972 O O . ASP A 1 129 ? -36.620 4.451 43.064 1.00 69.69 129 ASP A O 1
ATOM 976 N N . SER A 1 130 ? -36.247 4.733 45.253 1.00 75.75 130 SER A N 1
ATOM 977 C CA . SER A 1 130 ? -34.868 5.211 45.060 1.00 75.75 130 SER A CA 1
ATOM 978 C C . SER A 1 130 ? -33.927 4.101 44.564 1.00 75.75 130 SER A C 1
ATOM 980 O O . SER A 1 130 ? -33.077 4.342 43.706 1.00 75.75 130 SER A O 1
ATOM 982 N N . LEU A 1 131 ? -34.121 2.858 45.025 1.00 78.88 131 LEU A N 1
ATOM 983 C CA . LEU A 1 131 ? -33.382 1.698 44.514 1.00 78.88 131 LEU A CA 1
ATOM 984 C C . LEU A 1 131 ? -33.830 1.347 43.089 1.00 78.88 131 LEU A C 1
ATOM 986 O O . LEU A 1 131 ? -32.989 1.064 42.240 1.00 78.88 131 LEU A O 1
ATOM 990 N N . VAL A 1 132 ? -35.136 1.400 42.810 1.00 82.75 132 VAL A N 1
ATOM 991 C CA . VAL A 1 132 ? -35.688 1.187 41.459 1.00 82.75 132 VAL A CA 1
ATOM 992 C C . VAL A 1 132 ? -35.144 2.234 40.479 1.00 82.75 132 VAL A C 1
ATOM 994 O O . VAL A 1 132 ? -34.754 1.890 39.361 1.00 82.75 132 VAL A O 1
ATOM 997 N N . GLN A 1 133 ? -35.038 3.496 40.899 1.00 84.19 133 GLN A N 1
ATOM 998 C CA . GLN A 1 133 ? -34.451 4.572 40.100 1.00 84.19 133 GLN A CA 1
ATOM 999 C C . GLN A 1 133 ? -32.954 4.344 39.830 1.00 84.19 133 GLN A C 1
ATOM 1001 O O . GLN A 1 133 ? -32.499 4.502 38.698 1.00 84.19 133 GLN A O 1
ATOM 1006 N N . GLU A 1 134 ? -32.182 3.918 40.832 1.00 83.06 134 GLU A N 1
ATOM 1007 C CA . GLU A 1 134 ? -30.744 3.678 40.657 1.00 83.06 134 GLU A CA 1
ATOM 1008 C C . GLU A 1 134 ? -30.465 2.429 39.801 1.00 83.06 134 GLU A C 1
ATOM 1010 O O . GLU A 1 134 ? -29.562 2.434 38.962 1.00 83.06 134 GLU A O 1
ATOM 1015 N N . VAL A 1 135 ? -31.267 1.368 39.957 1.00 86.44 135 VAL A N 1
ATOM 1016 C CA . VAL A 1 135 ? -31.179 0.141 39.147 1.00 86.44 135 VAL A CA 1
ATOM 1017 C C . VAL A 1 135 ? -31.597 0.402 37.701 1.00 86.44 135 VAL A C 1
ATOM 1019 O O . VAL A 1 135 ? -30.885 -0.010 36.787 1.00 86.44 135 VAL A O 1
ATOM 1022 N N . SER A 1 136 ? -32.698 1.120 37.463 1.00 85.31 136 SER A N 1
ATOM 1023 C CA . SER A 1 136 ? -33.102 1.502 36.100 1.00 85.31 136 SER A CA 1
ATOM 1024 C C . SER A 1 136 ? -32.051 2.392 35.430 1.00 85.31 136 SER A C 1
ATOM 1026 O O . SER A 1 136 ? -31.674 2.145 34.285 1.00 85.31 136 SER A O 1
ATOM 1028 N N . GLY A 1 137 ? -31.476 3.347 36.168 1.00 85.38 137 GLY A N 1
ATOM 1029 C CA . GLY A 1 137 ? -30.353 4.153 35.696 1.00 85.38 137 GLY A CA 1
ATOM 1030 C C . GLY A 1 137 ? -29.067 3.352 35.459 1.00 85.38 137 GLY A C 1
ATOM 1031 O O . GLY A 1 137 ? -28.262 3.744 34.616 1.00 85.38 137 GLY A O 1
ATOM 1032 N N . TYR A 1 138 ? -28.834 2.259 36.188 1.00 88.06 138 TYR A N 1
ATOM 1033 C CA . TYR A 1 138 ? -27.715 1.344 35.949 1.00 88.06 138 TYR A CA 1
ATOM 1034 C C . TYR A 1 138 ? -27.918 0.520 34.672 1.00 88.06 138 TYR A C 1
ATOM 1036 O O . TYR A 1 138 ? -26.972 0.368 33.902 1.00 88.06 138 TYR A O 1
ATOM 1044 N N . ILE A 1 139 ? -29.137 0.025 34.432 1.00 90.25 139 ILE A N 1
ATOM 1045 C CA . ILE A 1 139 ? -29.489 -0.725 33.217 1.00 90.25 139 ILE A CA 1
ATOM 1046 C C . ILE A 1 139 ? -29.297 0.157 31.979 1.00 90.25 139 ILE A C 1
ATOM 1048 O O . ILE A 1 139 ? -28.591 -0.253 31.064 1.00 90.25 139 ILE A O 1
ATOM 1052 N N . GLN A 1 140 ? -29.806 1.393 31.997 1.00 90.75 140 GLN A N 1
ATOM 1053 C CA . GLN A 1 140 ? -29.623 2.350 30.896 1.00 90.75 140 GLN A CA 1
ATOM 1054 C C . GLN A 1 140 ? -28.142 2.647 30.615 1.00 90.75 140 GLN A C 1
ATOM 1056 O O . GLN A 1 140 ? -27.703 2.616 29.467 1.00 90.75 140 GLN A O 1
ATOM 1061 N N . ASP A 1 141 ? -27.336 2.892 31.655 1.00 87.38 141 ASP A N 1
ATOM 1062 C CA . ASP A 1 141 ? -25.893 3.103 31.478 1.00 87.38 141 ASP A CA 1
ATOM 1063 C C . ASP A 1 141 ? -25.200 1.849 30.919 1.00 87.38 141 ASP A C 1
ATOM 1065 O O . ASP A 1 141 ? -24.203 1.961 30.206 1.00 87.38 141 ASP A O 1
ATOM 1069 N N . ASN A 1 142 ? -25.697 0.656 31.252 1.00 88.50 142 ASN A N 1
ATOM 1070 C CA . ASN A 1 142 ? -25.148 -0.599 30.758 1.00 88.50 142 ASN A CA 1
ATOM 1071 C C . ASN A 1 142 ? -25.501 -0.841 29.282 1.00 88.50 142 ASN A C 1
ATOM 1073 O O . ASN A 1 142 ? -24.616 -1.216 28.521 1.00 88.50 142 ASN A O 1
ATOM 1077 N N . GLU A 1 143 ? -26.732 -0.544 28.864 1.00 92.00 143 GLU A N 1
ATOM 1078 C CA . GLU A 1 143 ? -27.145 -0.565 27.452 1.00 92.00 143 GLU A CA 1
ATOM 1079 C C . GLU A 1 143 ? -26.319 0.423 26.613 1.00 92.00 143 GLU A C 1
ATOM 1081 O O . GLU A 1 143 ? -25.790 0.068 25.559 1.00 92.00 143 GLU A O 1
ATOM 1086 N N . LEU A 1 144 ? -26.113 1.647 27.117 1.00 90.31 144 LEU A N 1
ATOM 1087 C CA . LEU A 1 144 ? -25.246 2.636 26.466 1.00 90.31 144 LEU A CA 1
ATOM 1088 C C . LEU A 1 144 ? -23.793 2.161 26.376 1.00 90.31 144 LEU A C 1
ATOM 1090 O O . LEU A 1 144 ? -23.127 2.374 25.365 1.00 90.31 144 LEU A O 1
ATOM 1094 N N . LYS A 1 145 ? -23.281 1.514 27.427 1.00 88.75 145 LYS A N 1
ATOM 1095 C CA . LYS A 1 145 ? -21.931 0.941 27.435 1.00 88.75 145 LYS A CA 1
ATOM 1096 C C . LYS A 1 145 ? -21.788 -0.144 26.365 1.00 88.75 145 LYS A C 1
ATOM 1098 O O . LYS A 1 145 ? -20.770 -0.157 25.677 1.00 88.75 145 LYS A O 1
ATOM 1103 N N . ASP A 1 146 ? -22.777 -1.022 26.225 1.00 90.94 146 ASP A N 1
ATOM 1104 C CA . ASP A 1 146 ? -22.762 -2.103 25.235 1.00 90.94 146 ASP A CA 1
ATOM 1105 C C . ASP A 1 146 ? -22.844 -1.534 23.804 1.00 90.94 146 ASP A C 1
ATOM 1107 O O . ASP A 1 146 ? -22.026 -1.896 22.959 1.00 90.94 146 ASP A O 1
ATOM 1111 N N . SER A 1 147 ? -23.682 -0.518 23.568 1.00 91.69 147 SER A N 1
ATOM 1112 C CA . SER A 1 147 ? -23.717 0.221 22.293 1.00 91.69 147 SER A CA 1
ATOM 1113 C C . SER A 1 147 ? -22.376 0.894 21.951 1.00 91.69 147 SER A C 1
ATOM 1115 O O . SER A 1 147 ? -21.908 0.829 20.813 1.00 91.69 147 SER A O 1
ATOM 1117 N N . LEU A 1 148 ? -21.697 1.498 22.934 1.00 90.62 148 LEU A N 1
ATOM 1118 C CA . LEU A 1 148 ? -20.369 2.091 22.725 1.00 90.62 148 LEU A CA 1
ATOM 1119 C C . LEU A 1 148 ? -19.291 1.040 22.420 1.00 90.62 148 LEU A C 1
ATOM 1121 O O . LEU A 1 148 ? -18.334 1.343 21.705 1.00 90.62 148 LEU A O 1
ATOM 1125 N N . TYR A 1 149 ? -19.423 -0.183 22.942 1.00 91.50 149 TYR A N 1
ATOM 1126 C CA . TYR A 1 149 ? -18.539 -1.290 22.578 1.00 91.50 149 TYR A CA 1
ATOM 1127 C C . TYR A 1 149 ? -18.753 -1.733 21.133 1.00 91.50 149 TYR A C 1
ATOM 1129 O O . TYR A 1 149 ? -17.768 -1.894 20.414 1.00 91.50 149 TYR A O 1
ATOM 1137 N N . GLU A 1 150 ? -20.003 -1.879 20.694 1.00 93.12 150 GLU A N 1
ATOM 1138 C CA . GLU A 1 150 ? -20.322 -2.189 19.295 1.00 93.12 150 GLU A CA 1
ATOM 1139 C C . GLU A 1 150 ? -19.783 -1.112 18.349 1.00 93.12 150 GLU A C 1
ATOM 1141 O O . GLU A 1 150 ? -19.123 -1.431 17.360 1.00 93.12 150 GLU A O 1
ATOM 1146 N N . LEU A 1 151 ? -19.961 0.167 18.699 1.00 91.44 151 LEU A N 1
ATOM 1147 C CA . LEU A 1 151 ? -19.399 1.281 17.936 1.00 91.44 151 LEU A CA 1
ATOM 1148 C C . LEU A 1 151 ? -17.866 1.220 17.886 1.00 91.44 151 LEU A C 1
ATOM 1150 O O . LEU A 1 151 ? -17.270 1.423 16.830 1.00 91.44 151 LEU A O 1
ATOM 1154 N N . GLN A 1 152 ? -17.209 0.922 19.011 1.00 91.00 152 GLN A N 1
ATOM 1155 C CA . GLN A 1 152 ? -15.756 0.779 19.051 1.00 91.00 152 GLN A CA 1
ATOM 1156 C C . GLN A 1 152 ? -15.274 -0.357 18.136 1.00 91.00 152 GLN A C 1
ATOM 1158 O O . GLN A 1 152 ? -14.271 -0.176 17.445 1.00 91.00 152 GLN A O 1
ATOM 1163 N N . ILE A 1 153 ? -15.963 -1.502 18.138 1.00 91.62 153 ILE A N 1
ATOM 1164 C CA . ILE A 1 153 ? -15.647 -2.647 17.272 1.00 91.62 153 ILE A CA 1
ATOM 1165 C C . ILE A 1 153 ? -15.817 -2.244 15.804 1.00 91.62 153 ILE A C 1
ATOM 1167 O O . ILE A 1 153 ? -14.868 -2.364 15.035 1.00 91.62 153 ILE A O 1
ATOM 1171 N N . ALA A 1 154 ? -16.952 -1.641 15.441 1.00 92.75 154 ALA A N 1
ATOM 1172 C CA . ALA A 1 154 ? -17.208 -1.183 14.077 1.00 92.75 154 ALA A CA 1
ATOM 1173 C C . ALA A 1 154 ? -16.154 -0.172 13.582 1.00 92.75 154 ALA A C 1
ATOM 1175 O O . ALA A 1 154 ? -15.688 -0.250 12.445 1.00 92.75 154 ALA A O 1
ATOM 1176 N N . LEU A 1 155 ? -15.726 0.767 14.434 1.00 90.31 155 LEU A N 1
ATOM 1177 C CA . LEU A 1 155 ? -14.650 1.709 14.105 1.00 90.31 155 LEU A CA 1
ATOM 1178 C C . LEU A 1 155 ? -13.303 1.001 13.908 1.00 90.31 155 LEU A C 1
ATOM 1180 O O . LEU A 1 155 ? -12.548 1.363 13.006 1.00 90.31 155 LEU A O 1
ATOM 1184 N N . GLN A 1 156 ? -12.991 -0.006 14.728 1.00 91.88 156 GLN A N 1
ATOM 1185 C CA . GLN A 1 156 ? -11.774 -0.807 14.570 1.00 91.88 156 GLN A CA 1
ATOM 1186 C C . GLN A 1 156 ? -11.785 -1.606 13.266 1.00 91.88 156 GLN A C 1
ATOM 1188 O O . GLN A 1 156 ? -10.789 -1.568 12.543 1.00 91.88 156 GLN A O 1
ATOM 1193 N N . ASP A 1 157 ? -12.905 -2.244 12.934 1.00 93.81 157 ASP A N 1
ATOM 1194 C CA . ASP A 1 157 ? -13.072 -2.994 11.688 1.00 93.81 157 ASP A CA 1
ATOM 1195 C C . ASP A 1 157 ? -12.930 -2.079 10.467 1.00 93.81 157 ASP A C 1
ATOM 1197 O O . ASP A 1 157 ? -12.221 -2.411 9.517 1.00 93.81 157 ASP A O 1
ATOM 1201 N N . ASN A 1 158 ? -13.499 -0.871 10.522 1.00 90.56 158 ASN A N 1
ATOM 1202 C CA . ASN A 1 158 ? -13.342 0.132 9.467 1.00 90.56 158 ASN A CA 1
ATOM 1203 C C . ASN A 1 158 ? -11.883 0.583 9.287 1.00 90.56 158 ASN A C 1
ATOM 1205 O O . ASN A 1 158 ? -11.433 0.764 8.154 1.00 90.56 158 ASN A O 1
ATOM 1209 N N . ILE A 1 159 ? -11.124 0.747 10.377 1.00 91.12 159 ILE A N 1
ATOM 1210 C CA . ILE A 1 159 ? -9.690 1.078 10.312 1.00 91.12 159 ILE A CA 1
ATOM 1211 C C . ILE A 1 159 ? -8.890 -0.083 9.711 1.00 91.12 159 ILE A C 1
ATOM 1213 O O . ILE A 1 159 ? -7.973 0.149 8.922 1.00 91.12 159 ILE A O 1
ATOM 1217 N N . ILE A 1 160 ? -9.208 -1.328 10.078 1.00 93.19 160 ILE A N 1
ATOM 1218 C CA . ILE A 1 160 ? -8.551 -2.520 9.523 1.00 93.19 160 ILE A CA 1
ATOM 1219 C C . ILE A 1 160 ? -8.835 -2.614 8.022 1.00 93.19 160 ILE A C 1
ATOM 1221 O O . ILE A 1 160 ? -7.892 -2.635 7.236 1.00 93.19 160 ILE A O 1
ATOM 1225 N N . ALA A 1 161 ? -10.102 -2.525 7.612 1.00 91.94 161 ALA A N 1
ATOM 1226 C CA . ALA A 1 161 ? -10.493 -2.524 6.204 1.00 91.94 161 ALA A CA 1
ATOM 1227 C C . ALA A 1 161 ? -9.831 -1.378 5.415 1.00 91.94 161 ALA A C 1
ATOM 1229 O O . ALA A 1 161 ? -9.382 -1.560 4.282 1.00 91.94 161 ALA A O 1
ATOM 1230 N N . GLY A 1 162 ? -9.712 -0.193 6.026 1.00 87.56 162 GLY A N 1
ATOM 1231 C CA . GLY A 1 162 ? -8.985 0.937 5.453 1.00 87.56 162 GLY A CA 1
ATOM 1232 C C . GLY A 1 162 ? -7.498 0.640 5.236 1.00 87.56 162 GLY A C 1
ATOM 1233 O O . GLY A 1 162 ? -6.944 1.000 4.198 1.00 87.56 162 GLY A O 1
ATOM 1234 N N . LYS A 1 163 ? -6.839 -0.035 6.184 1.00 89.88 163 LYS A N 1
ATOM 1235 C CA . LYS A 1 163 ? -5.434 -0.461 6.051 1.00 89.88 163 LYS A CA 1
ATOM 1236 C C . LYS A 1 163 ? -5.254 -1.549 4.997 1.00 89.88 163 LYS A C 1
ATOM 1238 O O . LYS A 1 163 ? -4.320 -1.449 4.204 1.00 89.88 163 LYS A O 1
ATOM 1243 N N . ASP A 1 164 ? -6.147 -2.530 4.946 1.00 92.94 164 ASP A N 1
ATOM 1244 C CA . ASP A 1 164 ? -6.112 -3.591 3.937 1.00 92.94 164 ASP A CA 1
ATOM 1245 C C . ASP A 1 164 ? -6.277 -3.017 2.524 1.00 92.94 164 ASP A C 1
ATOM 1247 O O . ASP A 1 164 ? -5.554 -3.402 1.606 1.00 92.94 164 ASP A O 1
ATOM 1251 N N . SER A 1 165 ? -7.142 -2.010 2.363 1.00 90.06 165 SER A N 1
ATOM 1252 C CA . SER A 1 165 ? -7.286 -1.261 1.109 1.00 90.06 165 SER A CA 1
ATOM 1253 C C . SER A 1 165 ? -5.991 -0.545 0.701 1.00 90.06 165 SER A C 1
ATOM 1255 O O . SER A 1 165 ? -5.573 -0.628 -0.455 1.00 90.06 165 SER A O 1
ATOM 1257 N N . ILE A 1 166 ? -5.290 0.096 1.648 1.00 90.38 166 ILE A N 1
ATOM 1258 C CA . ILE A 1 166 ? -3.981 0.723 1.381 1.00 90.38 166 ILE A CA 1
ATOM 1259 C C . ILE A 1 166 ? -2.957 -0.324 0.924 1.00 90.38 166 ILE A C 1
ATOM 1261 O O . ILE A 1 166 ? -2.219 -0.080 -0.033 1.00 90.38 166 ILE A O 1
ATOM 1265 N N . ILE A 1 167 ? -2.912 -1.488 1.578 1.00 91.31 167 ILE A N 1
ATOM 1266 C CA . ILE A 1 167 ? -2.013 -2.586 1.195 1.00 91.31 167 ILE A CA 1
ATOM 1267 C C . ILE A 1 167 ? -2.340 -3.059 -0.223 1.00 91.31 167 ILE A C 1
ATOM 1269 O O . ILE A 1 167 ? -1.438 -3.131 -1.057 1.00 91.31 167 ILE A O 1
ATOM 1273 N N . ALA A 1 168 ? -3.616 -3.311 -0.522 1.00 92.50 168 ALA A N 1
ATOM 1274 C CA . ALA A 1 168 ? -4.057 -3.756 -1.840 1.00 92.50 168 ALA A CA 1
ATOM 1275 C C . ALA A 1 168 ? -3.684 -2.753 -2.945 1.00 92.50 168 ALA A C 1
ATOM 1277 O O . ALA A 1 168 ? -3.147 -3.144 -3.983 1.00 92.50 168 ALA A O 1
ATOM 1278 N N . ILE A 1 169 ? -3.896 -1.455 -2.707 1.00 89.94 169 ILE A N 1
ATOM 1279 C CA . ILE A 1 169 ? -3.528 -0.389 -3.648 1.00 89.94 169 ILE A CA 1
ATOM 1280 C C . ILE A 1 169 ? -2.012 -0.341 -3.858 1.00 89.94 169 ILE A C 1
ATOM 1282 O O . ILE A 1 169 ? -1.559 -0.246 -4.998 1.00 89.94 169 ILE A O 1
ATOM 1286 N N . LYS A 1 170 ? -1.220 -0.457 -2.788 1.00 89.75 170 LYS A N 1
ATOM 1287 C CA . LYS A 1 170 ? 0.246 -0.484 -2.876 1.00 89.75 170 LYS A CA 1
ATOM 1288 C C . LYS A 1 170 ? 0.751 -1.690 -3.667 1.00 89.75 170 LYS A C 1
ATOM 1290 O O . LYS A 1 170 ? 1.644 -1.540 -4.498 1.00 89.75 170 LYS A O 1
ATOM 1295 N N . THR A 1 171 ? 0.172 -2.869 -3.453 1.00 91.69 171 THR A N 1
ATOM 1296 C CA . THR A 1 171 ? 0.505 -4.072 -4.228 1.00 91.69 171 THR A CA 1
ATOM 1297 C C . THR A 1 171 ? 0.134 -3.906 -5.702 1.00 91.69 171 THR A C 1
ATOM 1299 O O . THR A 1 171 ? 0.939 -4.242 -6.568 1.00 91.69 171 THR A O 1
ATOM 1302 N N . SER A 1 172 ? -1.039 -3.338 -6.002 1.00 90.50 172 SER A N 1
ATOM 1303 C CA . SER A 1 172 ? -1.457 -3.052 -7.382 1.00 90.50 172 SER A CA 1
ATOM 1304 C C . SER A 1 172 ? -0.497 -2.087 -8.076 1.00 90.50 172 SER A C 1
ATOM 1306 O O . SER A 1 172 ? -0.022 -2.378 -9.170 1.00 90.50 172 SER A O 1
ATOM 1308 N N . GLN A 1 173 ? -0.150 -0.975 -7.418 1.00 90.12 173 GLN A N 1
ATOM 1309 C CA . GLN A 1 173 ? 0.781 0.015 -7.960 1.00 90.12 173 GLN A CA 1
ATOM 1310 C C . GLN A 1 173 ? 2.163 -0.594 -8.215 1.00 90.12 173 GLN A C 1
ATOM 1312 O O . GLN A 1 173 ? 2.761 -0.351 -9.260 1.00 90.12 173 GLN A O 1
ATOM 1317 N N . TYR A 1 174 ? 2.668 -1.403 -7.280 1.00 91.19 174 TYR A N 1
ATOM 1318 C CA . TYR A 1 174 ? 3.949 -2.083 -7.446 1.00 91.19 174 TYR A CA 1
ATOM 1319 C C . TYR A 1 174 ? 3.946 -3.002 -8.673 1.00 91.19 174 TYR A C 1
ATOM 1321 O O . TYR A 1 174 ? 4.885 -2.964 -9.464 1.00 91.19 174 TYR A O 1
ATOM 1329 N N . ASN A 1 175 ? 2.876 -3.775 -8.875 1.00 91.94 175 ASN A N 1
ATOM 1330 C CA . ASN A 1 175 ? 2.745 -4.657 -10.034 1.00 91.94 175 ASN A CA 1
ATOM 1331 C C . ASN A 1 175 ? 2.684 -3.873 -11.355 1.00 91.94 175 ASN A C 1
ATOM 1333 O O . ASN A 1 175 ? 3.338 -4.246 -12.332 1.00 91.94 175 ASN A O 1
ATOM 1337 N N . GLU A 1 176 ? 1.931 -2.771 -11.393 1.00 89.38 176 GLU A N 1
ATOM 1338 C CA . GLU A 1 176 ? 1.849 -1.896 -12.567 1.00 89.38 176 GLU A CA 1
ATOM 1339 C C . GLU A 1 176 ? 3.205 -1.255 -12.887 1.00 89.38 176 GLU A C 1
ATOM 1341 O O . GLU A 1 176 ? 3.669 -1.320 -14.027 1.00 89.38 176 GLU A O 1
ATOM 1346 N N . LEU A 1 177 ? 3.883 -0.703 -11.878 1.00 90.44 177 LEU A N 1
ATOM 1347 C CA . LEU A 1 177 ? 5.194 -0.081 -12.045 1.00 90.44 177 LEU A CA 1
ATOM 1348 C C . LEU A 1 177 ? 6.258 -1.107 -12.453 1.00 90.44 177 LEU A C 1
ATOM 1350 O O . LEU A 1 177 ? 7.058 -0.826 -13.343 1.00 90.44 177 LEU A O 1
ATOM 1354 N N . SER A 1 178 ? 6.231 -2.310 -11.869 1.00 92.00 178 SER A N 1
ATOM 1355 C CA . SER A 1 178 ? 7.097 -3.425 -12.273 1.00 92.00 178 SER A CA 1
ATOM 1356 C C . SER A 1 178 ? 6.874 -3.789 -13.737 1.00 92.00 178 SER A C 1
ATOM 1358 O O . SER A 1 178 ? 7.834 -3.988 -14.472 1.00 92.00 178 SER A O 1
ATOM 1360 N N . THR A 1 179 ? 5.621 -3.802 -14.197 1.00 89.88 179 THR A N 1
ATOM 1361 C CA . THR A 1 179 ? 5.298 -4.087 -15.602 1.00 89.88 179 THR A CA 1
ATOM 1362 C C . THR A 1 179 ? 5.855 -3.010 -16.538 1.00 89.88 179 THR A C 1
ATOM 1364 O O . THR A 1 179 ? 6.427 -3.332 -17.580 1.00 89.88 179 THR A O 1
ATOM 1367 N N . VAL A 1 180 ? 5.720 -1.728 -16.179 1.00 88.94 180 VAL A N 1
ATOM 1368 C CA . VAL A 1 180 ? 6.297 -0.607 -16.948 1.00 88.94 180 VAL A CA 1
ATOM 1369 C C . VAL A 1 180 ? 7.826 -0.684 -16.962 1.00 88.94 180 VAL A C 1
ATOM 1371 O O . VAL A 1 180 ? 8.455 -0.454 -17.997 1.00 88.94 180 VAL A O 1
ATOM 1374 N N . PHE A 1 181 ? 8.433 -1.055 -15.837 1.00 89.44 181 PHE A N 1
ATOM 1375 C CA . PHE A 1 181 ? 9.875 -1.227 -15.719 1.00 89.44 181 PHE A CA 1
ATOM 1376 C C . PHE A 1 181 ? 10.393 -2.386 -16.581 1.00 89.44 181 PHE A C 1
ATOM 1378 O O . PHE A 1 181 ? 11.337 -2.202 -17.349 1.00 89.44 181 PHE A O 1
ATOM 1385 N N . ASP A 1 182 ? 9.728 -3.541 -16.550 1.00 91.06 182 ASP A N 1
ATOM 1386 C CA . ASP A 1 182 ? 10.064 -4.691 -17.395 1.00 91.06 182 ASP A CA 1
ATOM 1387 C C . ASP A 1 182 ? 9.941 -4.354 -18.888 1.00 91.06 182 ASP A C 1
ATOM 1389 O O . ASP A 1 182 ? 10.768 -4.773 -19.701 1.00 91.06 182 ASP A O 1
ATOM 1393 N N . GLN A 1 183 ? 8.931 -3.563 -19.269 1.00 88.31 183 GLN A N 1
ATOM 1394 C CA . GLN A 1 183 ? 8.795 -3.053 -20.637 1.00 88.31 183 GLN A CA 1
ATOM 1395 C C . GLN A 1 183 ? 9.965 -2.142 -21.025 1.00 88.31 183 GLN A C 1
ATOM 1397 O O . GLN A 1 183 ? 10.500 -2.280 -22.126 1.00 88.31 183 GLN A O 1
ATOM 1402 N N . SER A 1 184 ? 10.390 -1.257 -20.123 1.00 87.94 184 SER A N 1
ATOM 1403 C CA . SER A 1 184 ? 11.544 -0.377 -20.337 1.00 87.94 184 SER A CA 1
ATOM 1404 C C . SER A 1 184 ? 12.841 -1.172 -20.532 1.00 87.94 184 SER A C 1
ATOM 1406 O O . SER A 1 184 ? 13.578 -0.926 -21.489 1.00 87.94 184 SER A O 1
ATOM 1408 N N . ILE A 1 185 ? 13.085 -2.197 -19.703 1.00 89.56 185 ILE A N 1
ATOM 1409 C CA . ILE A 1 185 ? 14.254 -3.082 -19.844 1.00 89.56 185 ILE A CA 1
ATOM 1410 C C . ILE A 1 185 ? 14.247 -3.781 -21.205 1.00 89.56 185 ILE A C 1
ATOM 1412 O O . ILE A 1 185 ? 15.257 -3.762 -21.911 1.00 89.56 185 ILE A O 1
ATOM 1416 N N . LYS A 1 186 ? 13.109 -4.363 -21.603 1.00 89.06 186 LYS A N 1
ATOM 1417 C CA . LYS A 1 186 ? 12.983 -5.042 -22.903 1.00 89.06 186 LYS A CA 1
ATOM 1418 C C . LYS A 1 186 ? 13.281 -4.095 -24.064 1.00 89.06 186 LYS A C 1
ATOM 1420 O O . LYS A 1 186 ? 14.007 -4.459 -24.984 1.00 89.06 186 LYS A O 1
ATOM 1425 N N . GLN A 1 187 ? 12.783 -2.862 -24.009 1.00 86.25 187 GLN A N 1
ATOM 1426 C CA . GLN A 1 187 ? 13.079 -1.859 -25.034 1.00 86.25 187 GLN A CA 1
ATOM 1427 C C . GLN A 1 187 ? 14.550 -1.455 -25.058 1.00 86.25 187 GLN A C 1
ATOM 1429 O O . GLN A 1 187 ? 15.122 -1.286 -26.134 1.00 86.25 187 GLN A O 1
ATOM 1434 N N . GLN A 1 188 ? 15.186 -1.333 -23.893 1.00 87.31 188 GLN A N 1
ATOM 1435 C CA . GLN A 1 188 ? 16.612 -1.043 -23.812 1.00 87.31 188 GLN A CA 1
ATOM 1436 C C . GLN A 1 188 ? 17.455 -2.168 -24.429 1.00 87.31 188 GLN A C 1
ATOM 1438 O O . GLN A 1 188 ? 18.432 -1.889 -25.128 1.00 87.31 188 GLN A O 1
ATOM 1443 N N . GLU A 1 189 ? 17.072 -3.428 -24.216 1.00 88.69 189 GLU A N 1
ATOM 1444 C CA . GLU A 1 189 ? 17.732 -4.584 -24.826 1.00 88.69 189 GLU A CA 1
ATOM 1445 C C . GLU A 1 189 ? 17.582 -4.584 -26.354 1.00 88.69 189 GLU A C 1
ATOM 1447 O O . GLU A 1 189 ? 18.580 -4.747 -27.070 1.00 88.69 189 GLU A O 1
ATOM 1452 N N . ILE A 1 190 ? 16.374 -4.307 -26.860 1.00 87.25 190 ILE A N 1
ATOM 1453 C CA . ILE A 1 190 ? 16.110 -4.169 -28.299 1.00 87.25 190 ILE A CA 1
ATOM 1454 C C . ILE A 1 190 ? 16.984 -3.056 -28.887 1.00 87.25 190 ILE A C 1
ATOM 1456 O O . ILE A 1 190 ? 17.775 -3.322 -29.795 1.00 87.25 190 ILE A O 1
ATOM 1460 N N . LEU A 1 191 ? 16.958 -1.851 -28.306 1.00 86.12 191 LEU A N 1
ATOM 1461 C CA . LEU A 1 191 ? 17.775 -0.715 -28.749 1.00 86.12 191 LEU A CA 1
ATOM 1462 C C . LEU A 1 191 ? 19.274 -1.028 -28.729 1.00 86.12 191 LEU A C 1
ATOM 1464 O O . LEU A 1 191 ? 20.015 -0.633 -29.634 1.00 86.12 191 LEU A O 1
ATOM 1468 N N . PHE A 1 192 ? 19.753 -1.748 -27.714 1.00 89.62 192 PHE A N 1
ATOM 1469 C CA . PHE A 1 192 ? 21.152 -2.158 -27.640 1.00 89.62 192 PHE A CA 1
ATOM 1470 C C . PHE A 1 192 ? 21.516 -3.132 -28.770 1.00 89.62 192 PHE A C 1
ATOM 1472 O O . PHE A 1 192 ? 22.577 -3.001 -29.398 1.00 89.62 192 PHE A O 1
ATOM 1479 N N . SER A 1 193 ? 20.631 -4.087 -29.060 1.00 88.19 193 SER A N 1
ATOM 1480 C CA . SER A 1 193 ? 20.802 -5.052 -30.146 1.00 88.19 193 SER A CA 1
ATOM 1481 C C . SER A 1 193 ? 20.817 -4.368 -31.523 1.00 88.19 193 SER A C 1
ATOM 1483 O O . SER A 1 193 ? 21.721 -4.625 -32.331 1.00 88.19 193 SER A O 1
ATOM 1485 N N . GLU A 1 194 ? 19.918 -3.408 -31.748 1.00 85.56 194 GLU A N 1
ATOM 1486 C CA . GLU A 1 194 ? 19.835 -2.603 -32.966 1.00 85.56 194 GLU A CA 1
ATOM 1487 C C . GLU A 1 194 ? 21.067 -1.721 -33.132 1.00 85.56 194 GLU A C 1
ATOM 1489 O O . GLU A 1 194 ? 21.702 -1.733 -34.187 1.00 85.56 194 GLU A O 1
ATOM 1494 N N . ASN A 1 195 ? 21.501 -1.024 -32.077 1.00 88.56 195 ASN A N 1
ATOM 1495 C CA . ASN A 1 195 ? 22.700 -0.188 -32.129 1.00 88.56 195 ASN A CA 1
ATOM 1496 C C . ASN A 1 195 ? 23.943 -1.029 -32.459 1.00 88.56 195 ASN A C 1
ATOM 1498 O O . ASN A 1 195 ? 24.795 -0.628 -33.257 1.00 88.56 195 ASN A O 1
ATOM 1502 N N . LYS A 1 196 ? 24.041 -2.243 -31.901 1.00 90.62 196 LYS A N 1
ATOM 1503 C CA . LYS A 1 196 ? 25.109 -3.199 -32.229 1.00 90.62 196 LYS A CA 1
ATOM 1504 C C . LYS A 1 196 ? 25.033 -3.648 -33.691 1.00 90.62 196 LYS A C 1
ATOM 1506 O O . LYS A 1 196 ? 26.083 -3.755 -34.335 1.00 90.62 196 LYS A O 1
ATOM 1511 N N . SER A 1 197 ? 23.834 -3.898 -34.219 1.00 87.19 197 SER A N 1
ATOM 1512 C CA . SER A 1 197 ? 23.605 -4.239 -35.629 1.00 87.19 197 SER A CA 1
ATOM 1513 C C . SER A 1 197 ? 24.006 -3.086 -36.554 1.00 87.19 197 SER A C 1
ATOM 1515 O O . SER A 1 197 ? 24.886 -3.258 -37.401 1.00 87.19 197 SER A O 1
ATOM 1517 N N . LEU A 1 198 ? 23.490 -1.881 -36.310 1.00 86.88 198 LEU A N 1
ATOM 1518 C CA . LEU A 1 198 ? 23.810 -0.661 -37.053 1.00 86.88 198 LEU A CA 1
ATOM 1519 C C . LEU A 1 198 ? 25.312 -0.364 -37.029 1.00 86.88 198 LEU A C 1
ATOM 1521 O O . LEU A 1 198 ? 25.918 -0.132 -38.073 1.00 86.88 198 LEU A O 1
ATOM 1525 N N . ARG A 1 199 ? 25.983 -0.482 -35.874 1.00 88.94 199 ARG A N 1
ATOM 1526 C CA . ARG A 1 199 ? 27.450 -0.338 -35.789 1.00 88.94 199 ARG A CA 1
ATOM 1527 C C . ARG A 1 199 ? 28.185 -1.338 -36.683 1.00 88.94 199 ARG A C 1
ATOM 1529 O O . ARG A 1 199 ? 29.202 -0.981 -37.284 1.00 88.94 199 ARG A O 1
ATOM 1536 N N . LYS A 1 200 ? 27.714 -2.587 -36.781 1.00 90.06 200 LYS A N 1
ATOM 1537 C CA . LYS A 1 200 ? 28.290 -3.585 -37.701 1.00 90.06 200 LYS A CA 1
ATOM 1538 C C . LYS A 1 200 ? 28.031 -3.201 -39.158 1.00 90.06 200 LYS A C 1
ATOM 1540 O O . LYS A 1 200 ? 28.962 -3.291 -39.960 1.00 90.06 200 LYS A O 1
ATOM 1545 N N . GLN A 1 201 ? 26.822 -2.756 -39.494 1.00 84.38 201 GLN A N 1
ATOM 1546 C CA . GLN A 1 201 ? 26.465 -2.318 -40.845 1.00 84.38 201 GLN A CA 1
ATOM 1547 C C . GLN A 1 201 ? 27.301 -1.110 -41.286 1.00 84.38 201 GLN A C 1
ATOM 1549 O O . GLN A 1 201 ? 27.954 -1.176 -42.325 1.00 84.38 201 GLN A O 1
ATOM 1554 N N . VAL A 1 202 ? 27.424 -0.080 -40.444 1.00 86.06 202 VAL A N 1
ATOM 1555 C CA . VAL A 1 202 ? 28.269 1.098 -40.699 1.00 86.06 202 VAL A CA 1
ATOM 1556 C C . VAL A 1 202 ? 29.735 0.700 -40.882 1.00 86.06 202 VAL A C 1
ATOM 1558 O O . VAL A 1 202 ? 30.399 1.172 -41.804 1.00 86.06 202 VAL A O 1
ATOM 1561 N N . LYS A 1 203 ? 30.272 -0.209 -40.053 1.00 87.50 203 LYS A N 1
ATOM 1562 C CA . LYS A 1 203 ? 31.645 -0.722 -40.236 1.00 87.50 203 LYS A CA 1
ATOM 1563 C C . LYS A 1 203 ? 31.812 -1.448 -41.574 1.00 87.50 203 LYS A C 1
ATOM 1565 O O . LYS A 1 203 ? 32.840 -1.272 -42.229 1.00 87.50 203 LYS A O 1
ATOM 1570 N N . ARG A 1 204 ? 30.824 -2.247 -41.992 1.00 85.00 204 ARG A N 1
ATOM 1571 C CA . ARG A 1 204 ? 30.827 -2.935 -43.294 1.00 85.00 204 ARG A CA 1
ATOM 1572 C C . ARG A 1 204 ? 30.754 -1.936 -44.448 1.00 85.00 204 ARG A C 1
ATOM 1574 O O . ARG A 1 204 ? 31.565 -2.041 -45.361 1.00 85.00 204 ARG A O 1
ATOM 1581 N N . GLN A 1 205 ? 29.870 -0.943 -44.383 1.00 81.69 205 GLN A N 1
ATOM 1582 C CA . GLN A 1 205 ? 29.765 0.117 -45.390 1.00 81.69 205 GLN A CA 1
ATOM 1583 C C . GLN A 1 205 ? 31.051 0.943 -45.489 1.00 81.69 205 GLN A C 1
ATOM 1585 O O . GLN A 1 205 ? 31.548 1.143 -46.590 1.00 81.69 205 GLN A O 1
ATOM 1590 N N . LYS A 1 206 ? 31.676 1.328 -44.366 1.00 83.62 206 LYS A N 1
ATOM 1591 C CA . LYS A 1 206 ? 32.979 2.021 -44.380 1.00 83.62 206 LYS A CA 1
ATOM 1592 C C . LYS A 1 206 ? 34.073 1.192 -45.057 1.00 83.62 206 LYS A C 1
ATOM 1594 O O . LYS A 1 206 ? 34.889 1.744 -45.788 1.00 83.62 206 LYS A O 1
ATOM 1599 N N . ARG A 1 207 ? 34.101 -0.128 -44.837 1.00 84.19 207 ARG A N 1
ATOM 1600 C CA . ARG A 1 207 ? 35.042 -1.029 -45.530 1.00 84.19 207 ARG A CA 1
ATOM 1601 C C . ARG A 1 207 ? 34.750 -1.106 -47.028 1.00 84.19 207 ARG A C 1
ATOM 1603 O O . ARG A 1 207 ? 35.679 -0.957 -47.813 1.00 84.19 207 ARG A O 1
ATOM 1610 N N . LYS A 1 208 ? 33.480 -1.274 -47.415 1.00 81.19 208 LYS A N 1
ATOM 1611 C CA . LYS A 1 208 ? 33.055 -1.255 -48.825 1.00 81.19 208 LYS A CA 1
ATOM 1612 C C . LYS A 1 208 ? 33.439 0.068 -49.500 1.00 81.19 208 LYS A C 1
ATOM 1614 O O . LYS A 1 208 ? 34.062 0.041 -50.550 1.00 81.19 208 LYS A O 1
ATOM 1619 N N . GLY A 1 209 ? 33.174 1.207 -48.859 1.00 79.50 209 GLY A N 1
ATOM 1620 C CA . GLY A 1 209 ? 33.538 2.535 -49.360 1.00 79.50 209 GLY A CA 1
ATOM 1621 C C . GLY A 1 209 ? 35.046 2.727 -49.534 1.00 79.50 209 GLY A C 1
ATOM 1622 O O . GLY A 1 209 ? 35.473 3.273 -50.542 1.00 79.50 209 GLY A O 1
ATOM 1623 N N . ARG A 1 210 ? 35.873 2.214 -48.610 1.00 82.50 210 ARG A N 1
ATOM 1624 C CA . ARG A 1 210 ? 37.341 2.231 -48.763 1.00 82.50 210 ARG A CA 1
ATOM 1625 C C . ARG A 1 210 ? 37.819 1.392 -49.949 1.00 82.50 210 ARG A C 1
ATOM 1627 O O . ARG A 1 210 ? 38.707 1.831 -50.670 1.00 82.50 210 ARG A O 1
ATOM 1634 N N . LEU A 1 211 ? 37.241 0.207 -50.153 1.00 81.06 211 LEU A N 1
ATOM 1635 C CA . LEU A 1 211 ? 37.574 -0.648 -51.298 1.00 81.06 211 LEU A CA 1
ATOM 1636 C C . LEU A 1 211 ? 37.154 -0.006 -52.621 1.00 81.06 211 LEU A C 1
ATOM 1638 O O . LEU A 1 211 ? 37.925 -0.022 -53.575 1.00 81.06 211 LEU A O 1
ATOM 1642 N N . LEU A 1 212 ? 35.969 0.604 -52.657 1.00 78.06 212 LEU A N 1
ATOM 1643 C CA . LEU A 1 212 ? 35.492 1.348 -53.819 1.00 78.06 212 LEU A CA 1
ATOM 1644 C C . LEU A 1 212 ? 36.400 2.539 -54.124 1.00 78.06 212 LEU A C 1
ATOM 1646 O O . LEU A 1 212 ? 36.813 2.685 -55.265 1.00 78.06 212 LEU A O 1
ATOM 1650 N N . ALA A 1 213 ? 36.781 3.325 -53.112 1.00 80.12 213 ALA A N 1
ATOM 1651 C CA . ALA A 1 213 ? 37.690 4.457 -53.280 1.00 80.12 213 ALA A CA 1
ATOM 1652 C C . ALA A 1 213 ? 39.055 4.029 -53.852 1.00 80.12 213 ALA A C 1
ATOM 1654 O O . ALA A 1 213 ? 39.558 4.662 -54.780 1.00 80.12 213 ALA A O 1
ATOM 1655 N N . LEU A 1 214 ? 39.627 2.926 -53.350 1.00 83.75 214 LEU A N 1
ATOM 1656 C CA . LEU A 1 214 ? 40.853 2.337 -53.901 1.00 83.75 214 LEU A CA 1
ATOM 1657 C C . LEU A 1 214 ? 40.662 1.886 -55.354 1.00 83.75 214 LEU A C 1
ATOM 1659 O O . LEU A 1 214 ? 41.489 2.210 -56.204 1.00 83.75 214 LEU A O 1
ATOM 1663 N N . GLY A 1 215 ? 39.559 1.198 -55.657 1.00 79.06 215 GLY A N 1
ATOM 1664 C CA . GLY A 1 215 ? 39.228 0.778 -57.020 1.00 79.06 215 GLY A CA 1
ATOM 1665 C C . GLY A 1 215 ? 39.098 1.962 -57.981 1.00 79.06 215 GLY A C 1
ATOM 1666 O O . GLY A 1 215 ? 39.692 1.951 -59.058 1.00 79.06 215 GLY A O 1
ATOM 1667 N N . THR A 1 216 ? 38.399 3.023 -57.570 1.00 78.69 216 THR A N 1
ATOM 1668 C CA . THR A 1 216 ? 38.252 4.245 -58.373 1.00 78.69 216 THR A CA 1
ATOM 1669 C C . THR A 1 216 ? 39.567 5.001 -58.540 1.00 78.69 216 THR A C 1
ATOM 1671 O O . THR A 1 216 ? 39.805 5.554 -59.608 1.00 78.69 216 THR A O 1
ATOM 1674 N N . ALA A 1 217 ? 40.448 5.002 -57.533 1.00 78.81 217 ALA A N 1
ATOM 1675 C CA . ALA A 1 217 ? 41.754 5.654 -57.628 1.00 78.81 217 ALA A CA 1
ATOM 1676 C C . ALA A 1 217 ? 42.674 4.945 -58.635 1.00 78.81 217 ALA A C 1
ATOM 1678 O O . ALA A 1 217 ? 43.322 5.609 -59.440 1.00 78.81 217 ALA A O 1
ATOM 1679 N N . ILE A 1 218 ? 42.682 3.606 -58.642 1.00 81.31 218 ILE A N 1
ATOM 1680 C CA . ILE A 1 218 ? 43.453 2.808 -59.609 1.00 81.31 218 ILE A CA 1
ATOM 1681 C C . ILE A 1 218 ? 42.917 3.019 -61.029 1.00 81.31 218 ILE A C 1
ATOM 1683 O O . ILE A 1 218 ? 43.694 3.276 -61.946 1.00 81.31 218 ILE A O 1
ATOM 1687 N N . LEU A 1 219 ? 41.593 2.968 -61.212 1.00 77.06 219 LEU A N 1
ATOM 1688 C CA . LEU A 1 219 ? 40.957 3.226 -62.509 1.00 77.06 219 LEU A CA 1
ATOM 1689 C C . LEU A 1 219 ? 41.235 4.645 -63.016 1.00 77.06 219 LEU A C 1
ATOM 1691 O O . LEU A 1 219 ? 41.556 4.817 -64.187 1.00 77.06 219 LEU A O 1
ATOM 1695 N N . SER A 1 220 ? 41.163 5.649 -62.140 1.00 79.19 220 SER A N 1
ATOM 1696 C CA . SER A 1 220 ? 41.477 7.040 -62.482 1.00 79.19 220 SER A CA 1
ATOM 1697 C C . SER A 1 220 ? 42.950 7.214 -62.872 1.00 79.19 220 SER A C 1
ATOM 1699 O O . SER A 1 220 ? 43.249 7.844 -63.886 1.00 79.19 220 SER A O 1
ATOM 1701 N N . GLY A 1 221 ? 43.877 6.587 -62.139 1.00 79.19 221 GLY A N 1
ATOM 1702 C CA . GLY A 1 221 ? 45.304 6.600 -62.473 1.00 79.19 221 GLY A CA 1
ATOM 1703 C C . GLY A 1 221 ? 45.603 5.950 -63.828 1.00 79.19 221 GLY A C 1
ATOM 1704 O O . GLY A 1 221 ? 46.331 6.523 -64.637 1.00 79.19 221 GLY A O 1
ATOM 1705 N N . LEU A 1 222 ? 44.984 4.800 -64.114 1.00 76.31 222 LEU A N 1
ATOM 1706 C CA . LEU A 1 222 ? 45.113 4.120 -65.407 1.00 76.31 222 LEU A CA 1
ATOM 1707 C C . LEU A 1 222 ? 44.494 4.928 -66.551 1.00 76.31 222 LEU A C 1
ATOM 1709 O O . LEU A 1 222 ? 45.115 5.053 -67.601 1.00 76.31 222 LEU A O 1
ATOM 1713 N N . ALA A 1 223 ? 43.308 5.509 -66.355 1.00 75.56 223 ALA A N 1
ATOM 1714 C CA . ALA A 1 223 ? 42.654 6.339 -67.365 1.00 75.56 223 ALA A CA 1
ATOM 1715 C C . ALA A 1 223 ? 43.470 7.599 -67.682 1.00 75.56 223 ALA A C 1
ATOM 1717 O O . ALA A 1 223 ? 43.622 7.954 -68.847 1.00 75.56 223 ALA A O 1
ATOM 1718 N N . THR A 1 224 ? 44.046 8.238 -66.659 1.00 77.69 224 THR A N 1
ATOM 1719 C CA . THR A 1 224 ? 44.898 9.419 -66.842 1.00 77.69 224 THR A CA 1
ATOM 1720 C C . THR A 1 224 ? 46.166 9.054 -67.615 1.00 77.69 224 THR A C 1
ATOM 1722 O O . THR A 1 224 ? 46.492 9.745 -68.575 1.00 77.69 224 THR A O 1
ATOM 1725 N N . HIS A 1 225 ? 46.828 7.938 -67.277 1.00 74.12 225 HIS A N 1
ATOM 1726 C CA . HIS A 1 225 ? 48.006 7.446 -68.005 1.00 74.12 225 HIS A CA 1
ATOM 1727 C C . HIS A 1 225 ? 47.683 7.088 -69.464 1.00 74.12 225 HIS A C 1
ATOM 1729 O O . HIS A 1 225 ? 48.476 7.372 -70.350 1.00 74.12 225 HIS A O 1
ATOM 1735 N N . TYR A 1 226 ? 46.519 6.493 -69.735 1.00 68.00 226 TYR A N 1
ATOM 1736 C CA . TYR A 1 226 ? 46.112 6.129 -71.099 1.00 68.00 226 TYR A CA 1
ATOM 1737 C C . TYR A 1 226 ? 45.676 7.331 -71.953 1.00 68.00 226 TYR A C 1
ATOM 1739 O O . TYR A 1 226 ? 45.685 7.239 -73.173 1.00 68.00 226 TYR A O 1
ATOM 1747 N N . LEU A 1 227 ? 45.256 8.438 -71.329 1.00 63.59 227 LEU A N 1
ATOM 1748 C CA . LEU A 1 227 ? 44.875 9.680 -72.016 1.00 63.59 227 LEU A CA 1
ATOM 1749 C C . LEU A 1 227 ? 46.052 10.643 -72.235 1.00 63.59 227 LEU A C 1
ATOM 1751 O O . LEU A 1 227 ? 45.933 11.555 -73.047 1.00 63.59 227 LEU A O 1
ATOM 1755 N N . THR A 1 228 ? 47.155 10.480 -71.497 1.00 63.34 228 THR A N 1
ATOM 1756 C CA . THR A 1 228 ? 48.364 11.318 -71.629 1.00 63.34 228 THR A CA 1
ATOM 1757 C C . THR A 1 228 ? 49.483 10.676 -72.452 1.00 63.34 228 THR A C 1
ATOM 1759 O O . THR A 1 228 ? 50.505 11.326 -72.672 1.00 63.34 228 THR A O 1
ATOM 1762 N N . GLN A 1 229 ? 49.290 9.443 -72.930 1.00 48.22 229 GLN A N 1
ATOM 1763 C CA . GLN A 1 229 ? 50.199 8.714 -73.820 1.00 48.22 229 GLN A CA 1
ATOM 1764 C C . GLN A 1 229 ? 49.602 8.602 -75.224 1.00 48.22 229 GLN A C 1
ATOM 1766 O O . GLN A 1 229 ? 50.385 8.709 -76.193 1.00 48.22 229 GLN A O 1
#